Protein 3CVP (pdb70)

Sequence (285 aa):
TDYPFEANNPYMYHENPMEEGLSMLKLANLAEAALAFEAVCQAAPEREEAWRSLGLTQAENEKDGLAIIALNHARMLDPKDIAVHAALAVSHTNEHNANAALASLRAWLLSQPQYEQFFFAAPNEYRECRTLLHAALEMNPNDAQLHASLGVLYNLSNNYDSAAANLRRAVELRPDDDAQLWNKLGATLANGNRPQEALDAYNRALDINPGYVRVMYNMAVSYSNMSQYDLAAKQLVRAIYMQVTRSMWDFFRMLLNVMNRPDLVELTYAQNVEPFAKEFNRASKL

Solvent-accessible surface area: 13124 Å² total; per-residue (Å²): 132,93,2,82,44,105,80,148,7,68,27,68,193,79,164,81,22,10,49,61,0,93,67,11,54,94,148,12,35,5,23,80,0,5,42,0,0,4,4,8,2,88,92,38,60,134,113,28,37,0,4,69,8,0,0,52,1,3,12,25,0,28,67,7,41,44,0,22,46,0,0,52,53,0,118,157,75,54,90,61,19,63,44,0,9,32,15,2,0,12,0,17,9,13,79,149,59,12,87,35,0,3,59,10,4,101,32,8,4,45,32,20,108,93,10,114,135,151,24,96,65,2,69,115,82,12,35,68,2,100,90,46,3,82,52,3,31,83,122,48,80,85,24,2,58,0,9,6,9,1,0,7,0,26,9,18,22,101,67,51,112,46,0,10,63,23,0,89,96,0,7,120,73,104,61,112,42,13,59,4,32,0,22,4,0,0,0,15,8,43,31,133,33,28,132,79,0,13,93,2,0,67,106,0,34,115,66,25,92,3,4,0,4,0,9,38,0,4,0,0,0,30,22,47,53,69,74,57,92,74,0,0,44,40,0,11,37,0,4,144,66,10,130,64,193,82,12,13,70,39,0,62,87,3,0,95,78,50,120,78,93,82,10,24,68,76,4,148,65,74,88,20,137,49,0,58,88,80,81,136,42,61,6,43,7

Foldseek 3Di:
DPADQDPPLVLLPDDDLQVVLVVCVVVLLLLNSLSSLSSCCVVPVLDLVSLQSNLVSCVLLVHLVNNLVSLVSNCVNPVLPLSSLLSQLQSCLVVLVLVSNLVSLVSSQLSDPLLVVLLPVDVVSLVVSVVSLVVSCVVPVQDLVSLQSVLSSCSSNLVLVSSLVSLVSSCVVVVLDLVSLQSNLVSCQSVVNLVVSLVSLVSSCVNRVLRLSSLQSNLVSCVVVVVLVRSLQSLLVSPVSSNHVVSLVVNLVSCVVVPNPVVSVVSVVVDSVVSNVVD/DDDDDD

Secondary structure (DSSP, 8-state):
--S-PPSS-GGGG-S-HHHHHHHHHHTT-HHHHHHH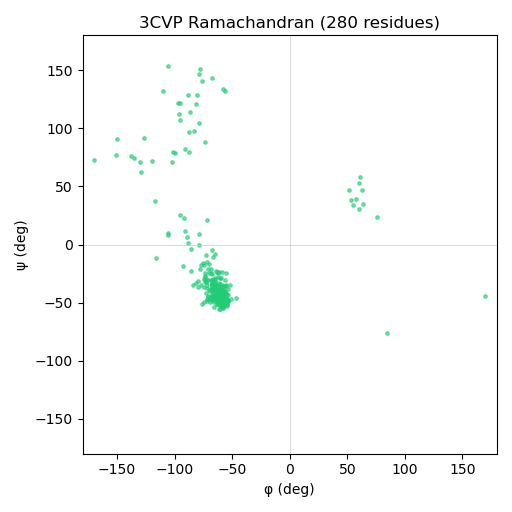HHHHHHH-TT-HHHHHHHHHHHHHTT-HHHHHHHHHHHHHH-TT-HHHHHHHHHHHHHTT-HHHHHHHHHHHHHTSTTT----TTSHHHHHHHHHHHHHHHHHSTT-HHHHHHHHHHHHHTT-HHHHHHHHHHHHHH-TT-HHHHHHHHHHHHHTT-HHHHHHHHHHHHHH-TT-HHHHHHHHHHHHHTT-HHHHHHHHHHHHHHH--HHHHHHHHHHHHHTT-HHHHHHGGGT-SHHHHHH-/------

InterPro domains:
  IPR011990 Tetratricopeptide-like helical domain superfamily [G3DSA:1.25.40.10] (330-655)
  IPR011990 Tetratricopeptide-like helical domain superfamily [SSF48452] (332-650)
  IPR019734 Tetratricopeptide repeat [PS50005] (500-533)
  IPR019734 Tetratricopeptide repeat [PS50005] (534-567)
  IPR019734 Tetratricopeptide repeat [SM00028] (383-416)
  IPR019734 Tetratricopeptide repeat [SM00028] (500-533)
  IPR019734 Tetratricopeptide repeat [SM00028] (534-567)
  IPR019734 Tetratricopeptide repeat [SM00028] (568-601)
  IPR024111 PEX5/PEX5L [PTHR10130] (10-648)

Nearest PDB structures (foldseek):
  3cvp-assembly1_A  TM=1.004E+00  e=1.564E-36  unclassified
  3cv0-assembly1_A  TM=1.002E+00  e=3.279E-33  unclassified
  3cvl-assembly1_A  TM=9.970E-01  e=6.402E-32  Trypanosoma brucei
  8os1-assembly2_A  TM=9.586E-01  e=5.930E-28  Trypanosoma cruzi
  2j9q-assembly1_A  TM=9.006E-01  e=2.026E-17  Homo sapiens

Organism: Trypanosoma brucei brucei (strain 927/4 GUTat10.1) (NCBI:txid185431)

CATH classification: 1.25.40.10

GO terms:
  GO:0005737 cytoplasm (C, HTP)
  GO:0005737 cytoplasm (C, IDA)
  GO:0005515 protein binding (F, IPI)
  GO:0005052 peroxisome matrix targeting signal-1 binding (F, IDA)
  GO:0034468 glycosome lumen (C, IDA)
  GO:0005829 cytosol (C, IDA)
  GO:0016558 protein import into peroxisome matrix (P, IMP)
  GO:0006625 protein targeting to peroxisome (P, IMP)

B-factor: mean 34.03, std 6.07, range [20.04, 55.53]

Radius of gyration: 19.17 Å; Cα contacts (8 Å, |Δi|>4): 446; chains: 2; bounding box: 49×51×42 Å

Structure (mmCIF, N/CA/C/O backbone):
data_3CVP
#
_entry.id   3CVP
#
_cell.length_a   45.100
_cell.length_b   66.277
_cell.length_c   51.621
_cell.angle_alpha   90.00
_cell.angle_beta   104.70
_cell.angle_gamma   90.00
#
_symmetry.space_group_name_H-M   'P 1 21 1'
#
loop_
_entity.id
_entity.type
_entity.pdbx_description
1 polymer 'Peroxisome targeting signal 1 receptor PEX5'
2 polymer '10-SKL PTS1 peptide Ac-GTLSNRASKL'
3 water water
#
loop_
_atom_site.group_PDB
_atom_site.id
_atom_site.type_symbol
_atom_site.label_atom_id
_atom_site.label_alt_id
_atom_site.label_comp_id
_atom_site.label_asym_id
_atom_site.label_entity_id
_atom_site.label_seq_id
_atom_site.pdbx_PDB_ins_code
_atom_site.Cartn_x
_atom_site.Cartn_y
_atom_site.Cartn_z
_atom_site.occupancy
_atom_site.B_iso_or_equiv
_atom_site.auth_seq_id
_atom_site.auth_comp_id
_atom_site.auth_asym_id
_atom_site.auth_atom_id
_atom_site.pdbx_PDB_model_num
ATOM 1 N N . THR A 1 8 ? 0.909 6.868 -9.145 1.00 44.74 336 THR A N 1
ATOM 2 C CA . THR A 1 8 ? 0.873 6.526 -7.690 1.00 44.57 336 THR A CA 1
ATOM 3 C C . THR A 1 8 ? 1.339 5.088 -7.417 1.00 43.76 336 THR A C 1
ATOM 4 O O . THR A 1 8 ? 0.998 4.144 -8.153 1.00 43.93 336 THR A O 1
ATOM 8 N N . ASP A 1 9 ? 2.120 4.933 -6.354 1.00 42.43 337 ASP A N 1
ATOM 9 C CA . ASP A 1 9 ? 2.502 3.621 -5.838 1.00 40.86 337 ASP A CA 1
ATOM 10 C C . ASP A 1 9 ? 1.363 2.928 -5.088 1.00 40.08 337 ASP A C 1
ATOM 11 O O . ASP A 1 9 ? 1.418 1.724 -4.833 1.00 40.05 337 ASP A O 1
ATOM 16 N N . TYR A 1 10 ? 0.340 3.693 -4.726 1.00 38.70 338 TYR A N 1
ATOM 17 C CA . TYR A 1 10 ? -0.773 3.154 -3.961 1.00 37.75 338 TYR A CA 1
ATOM 18 C C . TYR A 1 10 ? -1.839 2.595 -4.896 1.00 37.54 338 TYR A C 1
ATOM 19 O O . TYR A 1 10 ? -2.269 3.297 -5.801 1.00 37.25 338 TYR A O 1
ATOM 28 N N . PRO A 1 11 ? -2.281 1.341 -4.666 1.00 37.38 339 PRO A N 1
ATOM 29 C CA . PRO A 1 11 ? -3.278 0.729 -5.536 1.00 37.40 339 PRO A CA 1
ATOM 30 C C . PRO A 1 11 ? -4.706 1.061 -5.080 1.00 37.51 339 PRO A C 1
ATOM 31 O O . PRO A 1 11 ? -5.380 0.243 -4.442 1.00 36.72 339 PRO A O 1
ATOM 35 N N . PHE A 1 12 ? -5.150 2.266 -5.422 1.00 38.23 340 PHE A N 1
ATOM 36 C CA . PHE A 1 12 ? -6.473 2.737 -5.046 1.00 38.89 340 PHE A CA 1
ATOM 37 C C . PHE A 1 12 ? -7.556 1.803 -5.587 1.00 39.72 340 PHE A C 1
ATOM 38 O O . PHE A 1 12 ? -7.498 1.375 -6.748 1.00 39.33 340 PHE A O 1
ATOM 46 N N . GLU A 1 13 ? -8.513 1.463 -4.725 1.00 40.24 341 GLU A N 1
ATOM 47 C CA . GLU A 1 13 ? -9.680 0.697 -5.136 1.00 41.53 341 GLU A CA 1
ATOM 48 C C . GLU A 1 13 ? -10.393 1.413 -6.280 1.00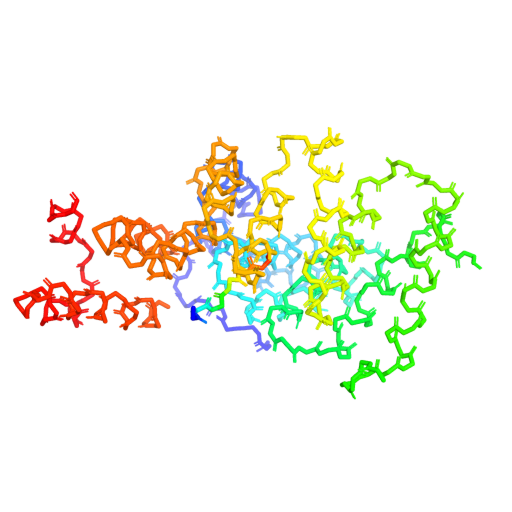 42.09 341 GLU A C 1
ATOM 49 O O . GLU A 1 13 ? -10.612 2.628 -6.236 1.00 41.73 341 GLU A O 1
ATOM 55 N N . ALA A 1 14 ? -10.721 0.659 -7.324 1.00 43.15 342 ALA A N 1
ATOM 56 C CA . ALA A 1 14 ? -11.523 1.197 -8.409 1.00 44.06 342 ALA A CA 1
ATOM 57 C C . ALA A 1 14 ? -12.975 1.231 -7.936 1.00 44.67 342 ALA A C 1
ATOM 58 O O . ALA A 1 14 ? -13.382 0.419 -7.099 1.00 44.99 342 ALA A O 1
ATOM 60 N N . ASN A 1 15 ? -13.752 2.170 -8.461 1.00 45.27 343 ASN A N 1
ATOM 61 C CA . ASN A 1 15 ? -15.168 2.286 -8.111 1.00 46.02 343 ASN A CA 1
ATOM 62 C C . ASN A 1 15 ? -15.333 2.564 -6.617 1.00 45.92 343 ASN A C 1
ATOM 63 O O . ASN A 1 15 ? -15.960 1.790 -5.880 1.00 46.19 343 ASN A O 1
ATOM 68 N N . ASN A 1 16 ? -14.733 3.664 -6.172 1.00 45.56 344 ASN A N 1
ATOM 69 C CA . ASN A 1 16 ? -14.838 4.085 -4.782 1.00 44.72 344 ASN A CA 1
ATOM 70 C C . ASN A 1 16 ? -15.968 5.117 -4.672 1.00 44.72 344 ASN A C 1
ATOM 71 O O . ASN A 1 16 ? -15.850 6.222 -5.201 1.00 45.07 344 ASN A O 1
ATOM 76 N N . PRO A 1 17 ? -17.072 4.757 -3.988 1.00 44.66 345 PRO A N 1
ATOM 77 C CA . PRO A 1 17 ? -18.229 5.642 -3.982 1.00 44.76 345 PRO A CA 1
ATOM 78 C C . PRO A 1 17 ? -17.941 6.997 -3.329 1.00 44.62 345 PRO A C 1
ATOM 79 O O . PRO A 1 17 ? -18.621 7.971 -3.642 1.00 44.24 345 PRO A O 1
ATOM 83 N N . TYR A 1 18 ? -16.929 7.058 -2.457 1.00 44.22 346 TYR A N 1
ATOM 84 C CA . TYR A 1 18 ? -16.563 8.308 -1.780 1.00 44.14 346 TYR A CA 1
ATOM 85 C C . TYR A 1 18 ? -15.892 9.307 -2.714 1.00 44.13 346 TYR A C 1
ATOM 86 O O . TYR A 1 18 ? -15.772 10.482 -2.386 1.00 43.90 346 TYR A O 1
ATOM 95 N N . MET A 1 19 ? -15.460 8.834 -3.876 1.00 45.01 347 MET A N 1
ATOM 96 C CA . MET A 1 19 ? -14.910 9.706 -4.920 1.00 46.14 347 MET A CA 1
ATOM 97 C C . MET A 1 19 ? -15.926 10.768 -5.349 1.00 46.96 347 MET A C 1
ATOM 98 O O . MET A 1 19 ? -15.554 11.823 -5.863 1.00 47.50 347 MET A O 1
ATOM 100 N N . TYR A 1 20 ? -17.205 10.475 -5.126 1.00 47.39 348 TYR A N 1
ATOM 101 C CA . TYR A 1 20 ? -18.299 11.351 -5.541 1.00 48.10 348 TYR A CA 1
ATOM 102 C C . TYR A 1 20 ? -18.700 12.322 -4.428 1.00 47.81 348 TYR A C 1
ATOM 103 O O . TYR A 1 20 ? -19.331 13.340 -4.684 1.00 48.41 348 TYR A O 1
ATOM 112 N N . HIS A 1 21 ? -18.310 12.009 -3.199 1.00 47.45 349 HIS A N 1
ATOM 113 C CA . HIS A 1 21 ? -18.862 12.671 -2.024 1.00 47.02 349 HIS A CA 1
ATOM 114 C C . HIS A 1 21 ? -18.295 14.034 -1.733 1.00 47.34 349 HIS A C 1
ATOM 115 O O . HIS A 1 21 ? -17.117 14.311 -1.997 1.00 47.93 349 HIS A O 1
ATOM 122 N N . GLU A 1 22 ? -19.150 14.895 -1.195 1.00 47.14 350 GLU A N 1
ATOM 123 C CA . GLU A 1 22 ? -18.677 16.120 -0.609 1.00 46.90 350 GLU A CA 1
ATOM 124 C C . GLU A 1 22 ? -18.182 15.719 0.769 1.00 46.03 350 GLU A C 1
ATOM 125 O O . GLU A 1 22 ? -18.881 15.030 1.542 1.00 46.85 350 GLU A O 1
ATOM 131 N N . ASN A 1 23 ? -16.957 16.135 1.040 1.00 44.44 351 ASN A N 1
ATOM 132 C CA . ASN A 1 23 ? -16.272 15.915 2.316 1.00 42.74 351 ASN A CA 1
ATOM 133 C C . ASN A 1 23 ? -16.020 14.489 2.819 1.00 40.89 351 ASN A C 1
ATOM 134 O O . ASN A 1 23 ? -16.340 14.168 3.976 1.00 40.98 351 ASN A O 1
ATOM 139 N N . PRO A 1 24 ? -15.396 13.645 1.972 1.00 38.92 352 PRO A N 1
ATOM 140 C CA . PRO A 1 24 ? -15.029 12.281 2.387 1.00 37.71 352 PRO A CA 1
ATOM 141 C C . PRO A 1 24 ? -14.030 12.228 3.562 1.00 36.80 352 PRO A C 1
ATOM 142 O O . PRO A 1 24 ? -13.995 11.232 4.274 1.00 36.22 352 PRO A O 1
ATOM 146 N N . MET A 1 25 ? -13.244 13.286 3.781 1.00 35.94 353 MET A N 1
ATOM 147 C CA . MET A 1 25 ? -12.331 13.292 4.931 1.00 35.95 353 MET A CA 1
ATOM 148 C C . MET A 1 25 ? -13.116 13.264 6.245 1.00 36.06 353 MET A C 1
ATOM 149 O O . MET A 1 25 ? -12.827 12.454 7.131 1.00 35.80 353 MET A O 1
ATOM 154 N N . GLU A 1 26 ? -14.113 14.147 6.347 1.00 36.16 354 GLU A N 1
ATOM 155 C CA . GLU A 1 26 ? -15.031 14.185 7.487 1.00 35.64 354 GLU A CA 1
ATOM 156 C C . GLU A 1 26 ? -15.732 12.857 7.681 1.00 35.26 354 GLU A C 1
ATOM 157 O O . GLU A 1 26 ? -15.785 12.341 8.794 1.00 34.64 354 GLU A O 1
ATOM 159 N N . GLU A 1 27 ? -16.263 12.318 6.587 1.00 35.38 355 GLU A N 1
ATOM 160 C CA . GLU A 1 27 ? -16.901 11.005 6.573 1.00 35.84 355 GLU A CA 1
ATOM 161 C C . GLU A 1 27 ? -15.994 9.845 6.977 1.00 35.30 355 GLU A C 1
ATOM 162 O O . GLU A 1 27 ? -16.440 8.930 7.666 1.00 35.18 355 GLU A O 1
ATOM 168 N N . GLY A 1 28 ? -14.740 9.872 6.524 1.00 35.00 356 GLY A N 1
ATOM 169 C CA . GLY A 1 28 ? -13.732 8.903 6.969 1.00 34.52 356 GLY A CA 1
ATOM 170 C C . GLY A 1 28 ? -13.458 8.985 8.464 1.00 34.79 356 GLY A C 1
ATOM 171 O O . GLY A 1 28 ? -13.359 7.958 9.137 1.00 33.50 356 GLY A O 1
ATOM 172 N N . LEU A 1 29 ? -13.325 10.206 8.987 1.00 35.26 357 LEU A N 1
ATOM 173 C CA . LEU A 1 29 ? -13.114 10.387 10.421 1.00 36.32 357 LEU A CA 1
ATOM 174 C C . LEU A 1 29 ? -14.312 9.866 11.217 1.00 36.88 357 LEU A C 1
ATOM 175 O O . LEU A 1 29 ? -14.142 9.219 12.249 1.00 36.80 357 LEU A O 1
ATOM 180 N N . SER A 1 30 ? -15.522 10.129 10.727 1.00 37.23 358 SER A N 1
ATOM 181 C CA . SER A 1 30 ? -16.715 9.661 11.420 1.00 38.33 358 SER A CA 1
ATOM 182 C C . SER A 1 30 ? -16.799 8.131 11.366 1.00 38.42 358 SER A C 1
ATOM 183 O O . SER A 1 30 ? -17.138 7.491 12.364 1.00 38.42 358 SER A O 1
ATOM 186 N N . MET A 1 31 ? -16.431 7.546 10.223 1.00 38.64 359 MET A N 1
ATOM 187 C CA . MET A 1 31 ? -16.338 6.094 10.087 1.00 39.05 359 MET A CA 1
ATOM 188 C C . MET A 1 31 ? -15.329 5.473 11.064 1.00 39.61 359 MET A C 1
ATOM 189 O O . MET A 1 31 ? -15.568 4.384 11.603 1.00 39.83 359 MET A O 1
ATOM 191 N N . LEU A 1 32 ? -14.222 6.177 11.302 1.00 40.13 360 LEU A N 1
ATOM 192 C CA . LEU A 1 32 ? -13.222 5.771 12.306 1.00 40.92 360 LEU A CA 1
ATOM 193 C C . LEU A 1 32 ? -13.759 5.801 13.730 1.00 41.49 360 LEU A C 1
ATOM 194 O O . LEU A 1 32 ? -13.506 4.878 14.522 1.00 41.47 360 LEU A O 1
ATOM 199 N N . LYS A 1 33 ? -14.485 6.870 14.058 1.00 41.66 361 LYS A N 1
ATOM 200 C CA . LYS A 1 33 ? -15.114 7.003 15.373 1.00 41.72 361 LYS A CA 1
ATOM 201 C C . LYS A 1 33 ? -16.103 5.856 15.593 1.00 41.63 361 LYS A C 1
ATOM 202 O O . LYS A 1 33 ? -16.179 5.283 16.679 1.00 41.29 361 LYS A O 1
ATOM 204 N N . LEU A 1 34 ? -16.843 5.521 14.538 1.00 41.42 362 LEU A N 1
ATOM 205 C CA . LEU A 1 34 ? -17.713 4.344 14.527 1.00 41.19 362 LEU A CA 1
ATOM 206 C C . LEU A 1 34 ? -16.970 3.007 14.506 1.00 40.63 362 LEU A C 1
ATOM 207 O O . LEU A 1 34 ? -17.574 1.976 14.783 1.00 41.05 362 LEU A O 1
ATOM 212 N N . ALA A 1 35 ? -15.683 3.031 14.152 1.00 39.80 363 ALA A N 1
ATOM 213 C CA . ALA A 1 35 ? -14.832 1.833 14.067 1.00 38.49 363 ALA A CA 1
ATOM 214 C C . ALA A 1 35 ? -15.077 0.968 12.825 1.00 37.61 363 ALA A C 1
ATOM 215 O O . ALA A 1 35 ? -14.756 -0.217 12.837 1.00 37.37 363 ALA A O 1
ATOM 217 N N . ASN A 1 36 ? -15.623 1.565 11.761 1.00 35.88 364 ASN A N 1
ATOM 218 C CA . ASN A 1 36 ? -15.816 0.871 10.469 1.00 34.70 364 ASN A CA 1
ATOM 219 C C . ASN A 1 36 ? -14.598 1.074 9.563 1.00 33.69 364 ASN A C 1
ATOM 220 O O . ASN A 1 36 ? -14.599 1.932 8.688 1.00 32.84 364 ASN A O 1
ATOM 222 N N . LEU A 1 37 ? -13.569 0.266 9.793 1.00 32.57 365 LEU A N 1
ATOM 223 C CA . LEU A 1 37 ? -12.244 0.498 9.227 1.00 31.87 365 LEU A CA 1
ATOM 224 C C . LEU A 1 37 ? -12.202 0.461 7.709 1.00 31.43 365 LEU A C 1
ATOM 225 O O . LEU A 1 37 ? -11.674 1.384 7.081 1.00 30.71 365 LEU A O 1
ATOM 230 N N . ALA A 1 38 ? -12.774 -0.591 7.124 1.00 31.12 366 ALA A N 1
ATOM 231 C CA . ALA A 1 38 ? -12.833 -0.716 5.664 1.00 31.27 366 ALA A CA 1
ATOM 232 C C . ALA A 1 38 ? -13.449 0.527 5.000 1.00 31.59 366 ALA A C 1
ATOM 233 O O . ALA A 1 38 ? -12.903 1.060 4.022 1.00 31.36 366 ALA A O 1
ATOM 235 N N . GLU A 1 39 ? -14.581 0.981 5.534 1.00 31.62 367 GLU A N 1
ATOM 236 C CA . GLU A 1 39 ? -15.289 2.151 4.993 1.00 32.40 367 GLU A CA 1
ATOM 237 C C . GLU A 1 39 ? -14.480 3.442 5.154 1.00 31.57 367 GLU A C 1
ATOM 238 O O . GLU A 1 39 ? -14.430 4.269 4.235 1.00 32.35 367 GLU A O 1
ATOM 244 N N . ALA A 1 40 ? -13.885 3.629 6.331 1.00 31.03 368 ALA A N 1
ATOM 245 C CA . ALA A 1 40 ? -12.994 4.758 6.592 1.00 30.67 368 ALA A CA 1
ATOM 246 C C . ALA A 1 40 ? -11.801 4.794 5.612 1.00 30.62 368 ALA A C 1
ATOM 247 O O . ALA A 1 40 ? -11.438 5.864 5.105 1.00 30.50 368 ALA A O 1
ATOM 249 N N . ALA A 1 41 ? -11.217 3.624 5.332 1.00 30.17 369 ALA A N 1
ATOM 250 C CA . ALA A 1 41 ? -10.075 3.536 4.413 1.00 30.21 369 ALA A CA 1
ATOM 251 C C . ALA A 1 41 ? -10.464 4.006 3.023 1.00 30.15 369 ALA A C 1
ATOM 252 O O . ALA A 1 41 ? -9.734 4.764 2.404 1.00 30.30 369 ALA A O 1
ATOM 254 N N . LEU A 1 42 ? -11.625 3.562 2.545 1.00 30.79 370 LEU A N 1
ATOM 255 C CA . LEU A 1 42 ? -12.151 3.984 1.241 1.00 31.59 370 LEU A CA 1
ATOM 256 C C . LEU A 1 42 ? -12.390 5.496 1.158 1.00 31.75 370 LEU A C 1
ATOM 257 O O . LEU A 1 42 ? -12.040 6.134 0.156 1.00 32.85 370 LEU A O 1
ATOM 262 N N . ALA A 1 43 ? -12.982 6.056 2.210 1.00 31.44 371 ALA A N 1
ATOM 263 C CA . ALA A 1 43 ? -13.179 7.498 2.339 1.00 31.47 371 ALA A CA 1
ATOM 264 C C . ALA A 1 43 ? -11.839 8.247 2.315 1.00 31.31 371 ALA A C 1
ATOM 265 O O . ALA A 1 43 ? -11.691 9.243 1.594 1.00 31.25 371 ALA A O 1
ATOM 267 N N . PHE A 1 44 ? -10.865 7.766 3.086 1.00 30.67 372 PHE A N 1
ATOM 268 C CA . PHE A 1 44 ? -9.534 8.393 3.086 1.00 29.75 372 PHE A CA 1
ATOM 269 C C . PHE A 1 44 ? -8.822 8.239 1.738 1.00 29.45 372 PHE A C 1
ATOM 270 O O . PHE A 1 44 ? -8.149 9.156 1.292 1.00 28.35 372 PHE A O 1
ATOM 278 N N . GLU A 1 45 ? -8.996 7.084 1.101 1.00 29.60 373 GLU A N 1
ATOM 279 C CA . GLU A 1 45 ? -8.487 6.843 -0.246 1.00 30.40 373 GLU A CA 1
ATOM 280 C C . GLU A 1 45 ? -8.972 7.910 -1.232 1.00 31.28 373 GLU A C 1
ATOM 281 O O . GLU A 1 45 ? -8.172 8.446 -2.001 1.00 31.20 373 GLU A O 1
ATOM 287 N N . ALA A 1 46 ? -10.276 8.207 -1.191 1.00 32.21 374 ALA A N 1
ATOM 288 C CA . ALA A 1 46 ? -10.895 9.238 -2.045 1.00 32.83 374 ALA A CA 1
ATOM 289 C C . ALA A 1 46 ? -10.222 10.601 -1.873 1.00 33.43 374 ALA A C 1
ATOM 290 O O . ALA A 1 46 ? -9.919 11.275 -2.853 1.00 33.89 374 ALA A O 1
ATOM 292 N N . VAL A 1 47 ? -9.973 10.991 -0.624 1.00 33.91 375 VAL A N 1
ATOM 293 C CA . VAL A 1 47 ? -9.240 12.215 -0.331 1.00 34.60 375 VAL A CA 1
ATOM 294 C C . VAL A 1 47 ? -7.802 12.209 -0.889 1.00 35.11 375 VAL A C 1
ATOM 295 O O . VAL A 1 47 ? -7.348 13.210 -1.431 1.00 34.94 375 VAL A O 1
ATOM 299 N N . CYS A 1 48 ? -7.092 11.088 -0.755 1.00 35.16 376 CYS A N 1
ATOM 300 C CA . CYS A 1 48 ? -5.706 11.002 -1.254 1.00 35.35 376 CYS A CA 1
ATOM 301 C C . CYS A 1 48 ? -5.643 11.094 -2.783 1.00 36.17 376 CYS A C 1
ATOM 302 O O . CYS A 1 48 ? -4.670 11.615 -3.352 1.00 36.05 376 CYS A O 1
ATOM 305 N N . GLN A 1 49 ? -6.682 10.591 -3.445 1.00 37.28 377 GLN A N 1
ATOM 306 C CA . GLN A 1 49 ? -6.766 10.657 -4.904 1.00 38.53 377 GLN A CA 1
ATOM 307 C C . GLN A 1 49 ? -6.998 12.076 -5.387 1.00 38.59 377 GLN A C 1
ATOM 308 O O . GLN A 1 49 ? -6.317 12.537 -6.297 1.00 39.11 377 GLN A O 1
ATOM 314 N N . ALA A 1 50 ? -7.956 12.755 -4.758 1.00 38.94 378 ALA A N 1
ATOM 315 C CA . ALA A 1 50 ? -8.374 14.100 -5.140 1.00 39.17 378 ALA A CA 1
ATOM 316 C C . ALA A 1 50 ? -7.404 15.182 -4.690 1.00 39.08 378 ALA A C 1
ATOM 317 O O . ALA A 1 50 ? -7.232 16.181 -5.389 1.00 39.55 378 ALA A O 1
ATOM 319 N N . ALA A 1 51 ? -6.795 14.986 -3.519 1.00 38.73 379 ALA A N 1
ATOM 320 C CA . ALA A 1 51 ? -5.819 15.926 -2.967 1.00 38.07 379 ALA A CA 1
ATOM 321 C C . ALA A 1 51 ? -4.588 15.225 -2.342 1.00 37.66 379 ALA A C 1
ATOM 322 O O . ALA A 1 51 ? -4.467 15.174 -1.110 1.00 37.14 379 ALA A O 1
ATOM 324 N N . PRO A 1 52 ? -3.661 14.722 -3.192 1.00 37.08 380 PRO A N 1
ATOM 325 C CA . PRO A 1 52 ? -2.514 13.916 -2.759 1.00 36.62 380 PRO A CA 1
ATOM 326 C C . PRO A 1 52 ? -1.501 14.682 -1.916 1.00 35.83 380 PRO A C 1
ATOM 327 O O . PRO A 1 52 ? -0.609 14.082 -1.339 1.00 35.27 380 PRO A O 1
ATOM 331 N N . GLU A 1 53 ? -1.646 15.997 -1.849 1.00 35.30 381 GLU A N 1
ATOM 332 C CA . GLU A 1 53 ? -0.785 16.805 -1.003 1.00 35.69 381 GLU A CA 1
ATOM 333 C C . GLU A 1 53 ? -1.302 16.887 0.435 1.00 34.81 381 GLU A C 1
ATOM 334 O O . GLU A 1 53 ? -0.636 17.458 1.301 1.00 34.24 381 GLU A O 1
ATOM 340 N N . ARG A 1 54 ? -2.477 16.301 0.693 1.00 34.07 382 ARG A N 1
ATOM 341 C CA . ARG A 1 54 ? -3.098 16.389 2.020 1.00 33.78 382 ARG A CA 1
ATOM 342 C C . ARG A 1 54 ? -2.552 15.337 3.010 1.00 32.81 382 ARG A C 1
ATOM 343 O O . ARG A 1 54 ? -2.972 14.172 3.018 1.00 32.01 382 ARG A O 1
ATOM 351 N N . GLU A 1 55 ? -1.600 15.765 3.832 1.00 31.71 383 GLU A N 1
ATOM 352 C CA . GLU A 1 55 ? -0.862 14.853 4.701 1.00 30.87 383 GLU A CA 1
ATOM 353 C C . GLU A 1 55 ? -1.743 14.096 5.714 1.00 30.54 383 GLU A C 1
ATOM 354 O O . GLU A 1 55 ? -1.547 12.883 5.926 1.00 30.35 383 GLU A O 1
ATOM 360 N N . GLU A 1 56 ? -2.698 14.797 6.328 1.00 29.43 384 GLU A N 1
ATOM 361 C CA . GLU A 1 56 ? -3.664 14.185 7.260 1.00 29.24 384 GLU A CA 1
ATOM 362 C C . GLU A 1 56 ? -4.447 13.039 6.633 1.00 28.63 384 GLU A C 1
ATOM 363 O O . GLU A 1 56 ? -4.857 12.114 7.329 1.00 27.67 384 GLU A O 1
ATOM 365 N N . ALA A 1 57 ? -4.659 13.123 5.320 1.00 28.46 385 ALA A N 1
ATOM 366 C CA . ALA A 1 57 ? -5.397 12.100 4.573 1.00 28.37 385 ALA A CA 1
ATOM 367 C C . ALA A 1 57 ? -4.605 10.801 4.432 1.00 28.12 385 ALA A C 1
ATOM 368 O O . ALA A 1 57 ? -5.153 9.698 4.605 1.00 28.04 385 ALA A O 1
ATOM 370 N 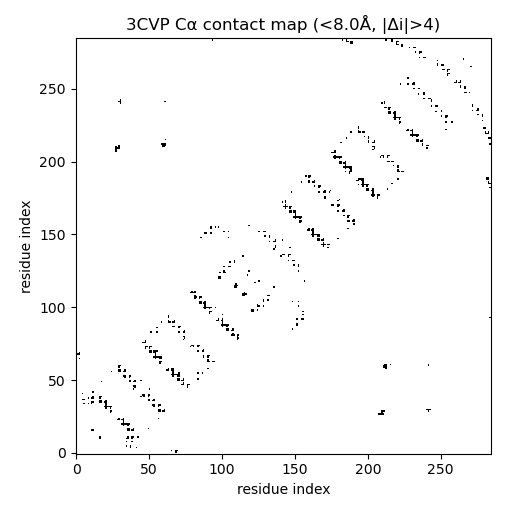N . TRP A 1 58 ? -3.316 10.938 4.109 1.00 27.38 386 TRP A N 1
ATOM 371 C CA . TRP A 1 58 ? -2.432 9.789 3.935 1.00 26.61 386 TRP A CA 1
ATOM 372 C C . TRP A 1 58 ? -2.165 9.131 5.283 1.00 26.08 386 TRP A C 1
ATOM 373 O O . TRP A 1 58 ? -2.088 7.915 5.388 1.00 23.63 386 TRP A O 1
ATOM 384 N N . ARG A 1 59 ? -2.011 9.966 6.306 1.00 26.55 387 ARG A N 1
ATOM 385 C CA . ARG A 1 59 ? -1.766 9.478 7.649 1.00 27.22 387 ARG A CA 1
ATOM 386 C C . ARG A 1 59 ? -2.966 8.658 8.125 1.00 27.08 387 ARG A C 1
ATOM 387 O O . ARG A 1 59 ? -2.804 7.526 8.563 1.00 26.82 387 ARG A O 1
ATOM 395 N N . SER A 1 60 ? -4.163 9.229 8.015 1.00 27.13 388 SER A N 1
ATOM 396 C CA . SER A 1 60 ? -5.392 8.540 8.414 1.00 27.00 388 SER A CA 1
ATOM 397 C C . SER A 1 60 ? -5.595 7.242 7.617 1.00 27.04 388 SER A C 1
ATOM 398 O O . SER A 1 60 ? -5.984 6.222 8.175 1.00 26.65 388 SER A O 1
ATOM 401 N N . LEU A 1 61 ? -5.284 7.282 6.322 1.00 26.84 389 LEU A N 1
ATOM 402 C CA . LEU A 1 61 ? -5.325 6.083 5.488 1.00 26.98 389 LEU A CA 1
ATOM 403 C C . LEU A 1 61 ? -4.370 5.003 6.018 1.00 27.25 389 LEU A C 1
ATOM 404 O O . LEU A 1 61 ? -4.780 3.853 6.273 1.00 26.93 389 LEU A O 1
ATOM 409 N N . GLY A 1 62 ? -3.108 5.398 6.215 1.00 27.21 390 GLY A N 1
ATOM 410 C CA . GLY A 1 62 ? -2.080 4.499 6.663 1.00 26.79 390 GLY A CA 1
ATOM 411 C C . GLY A 1 62 ? -2.454 3.902 7.991 1.00 26.81 390 GLY A C 1
ATOM 412 O O . GLY A 1 62 ? -2.417 2.680 8.145 1.00 25.83 390 GLY A O 1
ATOM 413 N N . LEU A 1 63 ? -2.826 4.756 8.946 1.00 27.18 391 LEU A N 1
ATOM 414 C CA . LEU A 1 63 ? -3.262 4.281 10.278 1.00 28.51 391 LEU A CA 1
ATOM 415 C C . LEU A 1 63 ? -4.384 3.266 10.209 1.00 28.83 391 LEU A C 1
ATOM 416 O O . LEU A 1 63 ? -4.364 2.263 10.945 1.00 28.69 391 LEU A O 1
ATOM 421 N N . THR A 1 64 ? -5.364 3.524 9.341 1.00 28.65 392 THR A N 1
ATOM 422 C CA . THR A 1 64 ? -6.560 2.677 9.259 1.00 29.13 392 THR A CA 1
ATOM 423 C C . THR A 1 64 ? -6.219 1.328 8.652 1.00 29.61 392 THR A C 1
ATOM 424 O O . THR A 1 64 ? -6.675 0.295 9.145 1.00 29.75 392 THR A O 1
ATOM 428 N N . GLN A 1 65 ? -5.446 1.348 7.563 1.00 29.41 393 GLN A N 1
ATOM 429 C CA . GLN A 1 65 ? -5.067 0.131 6.838 1.00 29.25 393 GLN A CA 1
ATOM 430 C C . GLN A 1 65 ? -4.301 -0.858 7.716 1.00 29.50 393 GLN A C 1
ATOM 431 O O . GLN A 1 65 ? -4.517 -2.063 7.622 1.00 29.98 393 GLN A O 1
ATOM 437 N N . ALA A 1 66 ? -3.420 -0.351 8.575 1.00 29.08 394 ALA A N 1
ATOM 438 C CA . ALA A 1 66 ? -2.701 -1.218 9.509 1.00 29.79 394 ALA A CA 1
ATOM 439 C C . ALA A 1 66 ? -3.650 -1.887 10.523 1.00 29.96 394 ALA A C 1
ATOM 440 O O . ALA A 1 66 ? -3.536 -3.081 10.774 1.00 29.66 394 ALA A O 1
ATOM 442 N N . GLU A 1 67 ? -4.564 -1.120 11.119 1.00 30.60 395 GLU A N 1
ATOM 443 C CA . GLU A 1 67 ? -5.622 -1.708 11.970 1.00 31.66 395 GLU A CA 1
ATOM 444 C C . GLU A 1 67 ? -6.557 -2.661 11.203 1.00 31.78 395 GLU A C 1
ATOM 445 O O . GLU A 1 67 ? -7.176 -3.551 11.799 1.00 32.64 395 GLU A O 1
ATOM 451 N N . ASN A 1 68 ? -6.659 -2.463 9.889 1.00 30.96 396 ASN A N 1
ATOM 452 C CA . ASN A 1 68 ? -7.431 -3.342 9.019 1.00 30.91 396 ASN A CA 1
ATOM 453 C C . ASN A 1 68 ? -6.537 -4.455 8.460 1.00 30.66 396 ASN A C 1
ATOM 454 O O . ASN A 1 68 ? -6.825 -5.034 7.412 1.00 30.60 396 ASN A O 1
ATOM 459 N N . GLU A 1 69 ? -5.439 -4.740 9.166 1.00 30.35 397 GLU A N 1
ATOM 460 C CA . GLU A 1 69 ? -4.611 -5.914 8.846 1.00 30.04 397 GLU A CA 1
ATOM 461 C C . GLU A 1 69 ? -3.969 -5.816 7.449 1.00 29.20 397 GLU A C 1
ATOM 462 O O . GLU A 1 69 ? -3.794 -6.820 6.768 1.00 29.17 397 GLU A O 1
ATOM 468 N N . LYS A 1 70 ? -3.609 -4.604 7.033 1.00 28.65 398 LYS A N 1
ATOM 469 C CA . LYS A 1 70 ? -2.952 -4.399 5.737 1.00 28.57 398 LYS A CA 1
ATOM 470 C C . LYS A 1 70 ? -1.677 -3.536 5.869 1.00 28.14 398 LYS A C 1
ATOM 471 O O . LYS A 1 70 ? -1.651 -2.381 5.447 1.00 27.54 398 LYS A O 1
ATOM 477 N N . ASP A 1 71 ? -0.630 -4.100 6.459 1.00 27.80 399 ASP A N 1
ATOM 478 C CA . ASP A 1 71 ? 0.607 -3.362 6.677 1.00 28.07 399 ASP A CA 1
ATOM 479 C C . ASP A 1 71 ? 1.241 -2.867 5.380 1.00 27.83 399 ASP A C 1
ATOM 480 O O . ASP A 1 71 ? 1.854 -1.816 5.366 1.00 28.70 399 ASP A O 1
ATOM 485 N N . GLY A 1 72 ? 1.113 -3.630 4.300 1.00 28.46 400 GLY A N 1
ATOM 486 C CA . GLY A 1 72 ? 1.710 -3.229 3.023 1.00 28.62 400 GLY A CA 1
ATOM 487 C C . GLY A 1 72 ? 1.128 -1.908 2.563 1.00 28.63 400 GLY A C 1
ATOM 488 O O . GLY A 1 72 ? 1.867 -0.976 2.224 1.00 29.71 400 GLY A O 1
ATOM 489 N N . LEU A 1 73 ? -0.201 -1.825 2.570 1.00 28.66 401 LEU A N 1
ATOM 490 C CA . LEU A 1 73 ? -0.923 -0.621 2.163 1.00 28.30 401 LEU A CA 1
ATOM 491 C C . LEU A 1 73 ? -0.682 0.518 3.156 1.00 28.17 401 LEU A C 1
ATOM 492 O O . LEU A 1 73 ? -0.613 1.683 2.765 1.00 27.75 401 LEU A O 1
ATOM 497 N N . ALA A 1 74 ? -0.516 0.159 4.428 1.00 27.37 402 ALA A N 1
ATOM 498 C CA . ALA A 1 74 ? -0.215 1.120 5.487 1.00 27.33 402 ALA A CA 1
ATOM 499 C C . ALA A 1 74 ? 1.090 1.829 5.196 1.00 26.85 402 ALA A C 1
ATOM 500 O O . ALA A 1 74 ? 1.137 3.056 5.163 1.00 27.11 402 ALA A O 1
ATOM 502 N N . ILE A 1 75 ? 2.151 1.043 5.001 1.00 26.60 403 ILE A N 1
ATOM 503 C CA . ILE A 1 75 ? 3.474 1.583 4.678 1.00 25.63 403 ILE A CA 1
ATOM 504 C C . ILE A 1 75 ? 3.450 2.513 3.466 1.00 25.54 403 ILE A C 1
ATOM 505 O O . ILE A 1 75 ? 3.972 3.613 3.540 1.00 26.50 403 ILE A O 1
ATOM 510 N N . ILE A 1 76 ? 2.835 2.099 2.361 1.00 25.35 404 ILE A N 1
ATOM 511 C CA . ILE A 1 76 ? 2.811 2.960 1.180 1.00 25.18 404 ILE A CA 1
ATOM 512 C C . ILE A 1 76 ? 2.231 4.329 1.542 1.00 24.89 404 ILE A C 1
ATOM 513 O O . ILE A 1 76 ? 2.824 5.355 1.244 1.00 24.10 404 ILE A O 1
ATOM 518 N N . ALA A 1 77 ? 1.077 4.320 2.214 1.00 24.61 405 ALA A N 1
ATOM 519 C CA . ALA A 1 77 ? 0.396 5.542 2.576 1.00 25.12 405 ALA A CA 1
ATOM 520 C C . ALA A 1 77 ? 1.189 6.373 3.570 1.00 25.25 405 ALA A C 1
ATOM 521 O O . ALA A 1 77 ? 1.303 7.587 3.403 1.00 25.56 405 ALA A O 1
ATOM 523 N N . LEU A 1 78 ? 1.744 5.727 4.597 1.00 25.79 406 LEU A N 1
ATOM 524 C CA . LEU A 1 78 ? 2.495 6.468 5.609 1.00 25.74 406 LEU A CA 1
ATOM 525 C C . LEU A 1 78 ? 3.763 7.130 5.052 1.00 25.88 406 LEU A C 1
ATOM 526 O O . LEU A 1 78 ? 4.158 8.190 5.528 1.00 27.41 406 LEU A O 1
ATOM 531 N N . ASN A 1 79 ? 4.405 6.516 4.063 1.00 25.82 407 ASN A N 1
ATOM 532 C CA . ASN A 1 79 ? 5.576 7.138 3.435 1.00 26.16 407 ASN A CA 1
ATOM 533 C C . ASN A 1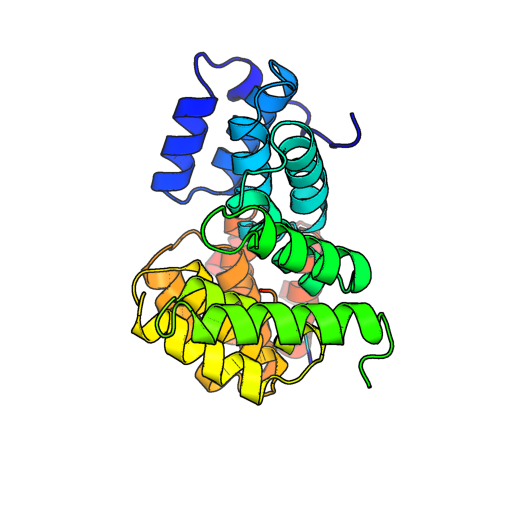 79 ? 5.226 8.436 2.694 1.00 26.92 407 ASN A C 1
ATOM 534 O O . ASN A 1 79 ? 6.029 9.382 2.668 1.00 27.69 407 ASN A O 1
ATOM 539 N N . HIS A 1 80 ? 4.022 8.500 2.118 1.00 26.65 408 HIS A N 1
ATOM 540 C CA . HIS A 1 80 ? 3.534 9.768 1.591 1.00 28.06 408 HIS A CA 1
ATOM 541 C C . HIS A 1 80 ? 3.415 10.805 2.705 1.00 28.24 408 HIS A C 1
ATOM 542 O O . HIS A 1 80 ? 3.868 11.945 2.549 1.00 27.95 408 HIS A O 1
ATOM 549 N N . ALA A 1 81 ? 2.808 10.393 3.818 1.00 28.69 409 ALA A N 1
ATOM 550 C CA . ALA A 1 81 ? 2.592 11.281 4.960 1.00 29.86 409 ALA A CA 1
ATOM 551 C C . ALA A 1 81 ? 3.918 11.772 5.512 1.00 30.34 409 ALA A C 1
ATOM 552 O O . ALA A 1 81 ? 4.053 12.944 5.868 1.00 31.08 409 ALA A O 1
ATOM 554 N N . ARG A 1 82 ? 4.890 10.872 5.579 1.00 30.66 410 ARG A N 1
ATOM 555 C CA . ARG A 1 82 ? 6.224 11.185 6.097 1.00 32.24 410 ARG A CA 1
ATOM 556 C C . ARG A 1 82 ? 6.973 12.188 5.190 1.00 32.40 410 ARG A C 1
ATOM 557 O O . ARG A 1 82 ? 7.689 13.072 5.682 1.00 33.24 410 ARG A O 1
ATOM 565 N N . MET A 1 83 ? 6.803 12.062 3.877 1.00 32.33 411 MET A N 1
ATOM 566 C CA . MET A 1 83 ? 7.384 13.037 2.951 1.00 32.66 411 MET A CA 1
ATOM 567 C C . MET A 1 83 ? 6.779 14.431 3.147 1.00 32.31 411 MET A C 1
ATOM 568 O O . MET A 1 83 ? 7.500 15.440 3.170 1.00 32.29 411 MET A O 1
ATOM 573 N N . LEU A 1 84 ? 5.457 14.464 3.303 1.00 32.06 412 LEU A N 1
ATOM 574 C CA . LEU A 1 84 ? 4.695 15.702 3.424 1.00 32.43 412 LEU A CA 1
ATOM 575 C C . LEU A 1 84 ? 4.844 16.407 4.778 1.00 32.55 412 LEU A C 1
ATOM 576 O O . LEU A 1 84 ? 4.755 17.631 4.852 1.00 32.32 412 LEU A O 1
ATOM 581 N N . ASP A 1 85 ? 5.084 15.641 5.838 1.00 32.35 413 ASP A N 1
ATOM 582 C CA . ASP A 1 85 ? 5.357 16.229 7.155 1.00 32.53 413 ASP A CA 1
ATOM 583 C C . ASP A 1 85 ? 6.264 15.303 7.926 1.00 32.17 413 ASP A C 1
ATOM 584 O O . ASP A 1 85 ? 5.774 14.427 8.631 1.00 31.73 413 ASP A O 1
ATOM 589 N N . PRO A 1 86 ? 7.586 15.502 7.800 1.00 32.23 414 PRO A N 1
ATOM 590 C CA . PRO A 1 86 ? 8.563 14.628 8.440 1.00 32.37 414 PRO A CA 1
ATOM 591 C C . PRO A 1 86 ? 8.584 14.698 9.967 1.00 32.76 414 PRO A C 1
ATOM 592 O O . PRO A 1 86 ? 9.302 13.939 10.595 1.00 33.46 414 PRO A O 1
ATOM 596 N N . LYS A 1 87 ? 7.801 15.603 10.541 1.00 33.27 415 LYS A N 1
ATOM 597 C CA . LYS A 1 87 ? 7.701 15.760 11.980 1.00 33.51 415 LYS A CA 1
ATOM 598 C C . LYS A 1 87 ? 6.382 15.217 12.550 1.00 33.61 415 LYS A C 1
ATOM 599 O O . LYS A 1 87 ? 6.101 15.426 13.724 1.00 34.38 415 LYS A O 1
ATOM 601 N N . ASP A 1 88 ? 5.579 14.527 11.732 1.00 32.57 416 ASP A N 1
ATOM 602 C CA . ASP A 1 88 ? 4.356 13.897 12.233 1.00 32.13 416 ASP A CA 1
ATOM 603 C C . ASP A 1 88 ? 4.788 12.608 12.922 1.00 31.80 416 ASP A C 1
ATOM 604 O O . ASP A 1 88 ? 5.155 11.642 12.265 1.00 30.94 416 ASP A O 1
ATOM 609 N N . ILE A 1 89 ? 4.781 12.619 14.251 1.00 31.15 417 ILE A N 1
ATOM 610 C CA . ILE A 1 89 ? 5.321 11.506 15.021 1.00 31.15 417 ILE A CA 1
ATOM 611 C C . ILE A 1 89 ? 4.426 10.276 15.001 1.00 30.08 417 ILE A C 1
ATOM 612 O O . ILE A 1 89 ? 4.925 9.171 15.170 1.00 30.19 417 ILE A O 1
ATOM 617 N N . ALA A 1 90 ? 3.122 10.465 14.773 1.00 28.87 418 ALA A N 1
ATOM 618 C CA . ALA A 1 90 ? 2.198 9.339 14.642 1.00 27.70 418 ALA A CA 1
ATOM 619 C C . ALA A 1 90 ? 2.511 8.530 13.392 1.00 27.08 418 ALA A C 1
ATOM 620 O O . ALA A 1 90 ? 2.270 7.324 13.345 1.00 26.66 418 ALA A O 1
ATOM 622 N N . VAL A 1 91 ? 3.043 9.202 12.380 1.00 25.95 419 VAL A N 1
ATOM 623 C CA . VAL A 1 91 ? 3.401 8.543 11.140 1.00 25.15 419 VAL A CA 1
ATOM 624 C C . VAL A 1 91 ? 4.638 7.685 11.369 1.00 25.49 419 VAL A C 1
ATOM 625 O O . VAL A 1 91 ? 4.662 6.522 10.958 1.00 24.55 419 VAL A O 1
ATOM 629 N N . HIS A 1 92 ? 5.660 8.249 12.035 1.00 24.98 420 HIS A N 1
ATOM 630 C CA . HIS A 1 92 ? 6.875 7.473 12.329 1.00 25.02 420 HIS A CA 1
ATOM 631 C C . HIS A 1 92 ? 6.572 6.281 13.220 1.00 24.64 420 HIS A C 1
ATOM 632 O O . HIS A 1 92 ? 7.069 5.190 12.976 1.00 24.24 420 HIS A O 1
ATOM 639 N N . ALA A 1 93 ? 5.730 6.490 14.228 1.00 24.97 421 ALA A N 1
ATOM 640 C CA . ALA A 1 93 ? 5.330 5.415 15.149 1.00 25.34 421 ALA A CA 1
ATOM 641 C C . ALA A 1 93 ? 4.709 4.232 14.420 1.00 25.24 421 ALA A C 1
ATOM 642 O O . ALA A 1 93 ? 5.117 3.087 14.633 1.00 25.52 421 ALA A O 1
ATOM 644 N N . ALA A 1 94 ? 3.741 4.521 13.548 1.00 25.34 422 ALA A N 1
ATOM 645 C CA . ALA A 1 94 ? 3.033 3.506 12.764 1.00 25.49 422 ALA A CA 1
ATOM 646 C C . ALA A 1 94 ? 3.925 2.824 11.733 1.00 25.37 422 ALA A C 1
ATOM 647 O O . ALA A 1 94 ? 3.799 1.628 11.496 1.00 26.62 422 ALA A O 1
ATOM 649 N N . LEU A 1 95 ? 4.824 3.578 11.112 1.00 24.90 423 LEU A N 1
ATOM 650 C CA . LEU A 1 95 ? 5.795 2.979 10.197 1.00 24.39 423 LEU A CA 1
ATOM 651 C C . LEU A 1 95 ? 6.650 1.952 10.927 1.00 24.42 423 LEU A C 1
ATOM 652 O O . LEU A 1 95 ? 6.868 0.851 10.424 1.00 24.28 423 LEU A O 1
ATOM 657 N N . ALA A 1 96 ? 7.119 2.302 12.123 1.00 24.53 424 ALA A N 1
ATOM 658 C CA . ALA A 1 96 ? 7.916 1.356 12.938 1.00 24.06 424 ALA A CA 1
ATOM 659 C C . ALA A 1 96 ? 7.176 0.062 13.224 1.00 23.83 424 ALA A C 1
ATOM 660 O O . ALA A 1 96 ? 7.781 -1.009 13.198 1.00 23.39 424 ALA A O 1
ATOM 662 N N . VAL A 1 97 ? 5.881 0.177 13.529 1.00 23.87 425 VAL A N 1
ATOM 663 C CA . VAL A 1 97 ? 5.023 -0.975 13.838 1.00 23.90 425 VAL A CA 1
ATOM 664 C C . VAL A 1 97 ? 4.842 -1.871 12.607 1.00 23.78 425 VAL A C 1
ATOM 665 O O . VAL A 1 97 ? 5.093 -3.076 12.665 1.00 23.87 425 VAL A O 1
ATOM 669 N N . SER A 1 98 ? 4.412 -1.278 11.496 1.00 24.08 426 SER A N 1
ATOM 670 C CA . SER A 1 98 ? 4.191 -2.049 10.279 1.00 25.16 426 SER A CA 1
ATOM 671 C C . SER A 1 98 ? 5.480 -2.669 9.709 1.00 25.51 426 SER A C 1
ATOM 672 O O . SER A 1 98 ? 5.463 -3.801 9.230 1.00 26.06 426 SER A O 1
ATOM 675 N N . HIS A 1 99 ? 6.587 -1.936 9.759 1.00 26.46 427 HIS A N 1
ATOM 676 C CA . HIS A 1 99 ? 7.896 -2.477 9.354 1.00 26.96 427 HIS A CA 1
ATOM 677 C C . HIS A 1 99 ? 8.405 -3.614 10.241 1.00 28.26 427 HIS A C 1
ATOM 678 O O . HIS A 1 99 ? 9.029 -4.560 9.757 1.00 29.24 427 HIS A O 1
ATOM 685 N N . THR A 1 100 ? 8.173 -3.509 11.546 1.00 28.94 428 THR A N 1
ATOM 686 C CA . THR A 1 100 ? 8.445 -4.616 12.459 1.00 28.94 428 THR A CA 1
ATOM 687 C C . THR A 1 100 ? 7.584 -5.829 12.090 1.00 29.47 428 THR A C 1
ATOM 688 O O . THR A 1 100 ? 8.097 -6.946 11.984 1.00 29.50 428 THR A O 1
ATOM 692 N N . ASN A 1 101 ? 6.287 -5.625 11.866 1.00 29.64 429 ASN A N 1
ATOM 693 C CA . ASN A 1 101 ? 5.437 -6.753 11.455 1.00 30.33 429 ASN A CA 1
ATOM 694 C C . ASN A 1 101 ? 5.964 -7.387 10.164 1.00 30.87 429 ASN A C 1
ATOM 695 O O . ASN A 1 101 ? 5.913 -8.606 9.983 1.00 30.83 429 ASN A O 1
ATOM 700 N N . GLU A 1 102 ? 6.483 -6.546 9.285 1.00 31.36 430 GLU A N 1
ATOM 701 C CA . GLU A 1 102 ? 6.938 -6.972 7.970 1.00 32.15 430 GLU A CA 1
ATOM 702 C C . GLU A 1 102 ? 8.407 -7.419 7.994 1.00 32.74 430 GLU A C 1
ATOM 703 O O . GLU A 1 102 ? 8.958 -7.783 6.961 1.00 33.46 430 GLU A O 1
ATOM 709 N N . HIS A 1 103 ? 9.034 -7.394 9.169 1.00 33.10 431 HIS A N 1
ATOM 710 C CA . HIS A 1 103 ? 10.465 -7.718 9.319 1.00 33.37 431 HIS A CA 1
ATOM 711 C C . HIS A 1 103 ? 11.352 -6.921 8.350 1.00 33.24 431 HIS A C 1
ATOM 712 O O . HIS A 1 103 ? 12.227 -7.482 7.665 1.00 33.14 431 HIS A O 1
ATOM 719 N N . ASN A 1 104 ? 11.081 -5.617 8.287 1.00 32.06 432 ASN A N 1
ATOM 720 C CA . ASN A 1 104 ? 11.935 -4.644 7.620 1.00 31.68 432 ASN A CA 1
ATOM 721 C C . ASN A 1 104 ? 12.744 -3.993 8.728 1.00 31.85 432 ASN A C 1
ATOM 722 O O . ASN A 1 104 ? 12.411 -2.901 9.185 1.00 32.18 432 ASN A O 1
ATOM 727 N N . ALA A 1 105 ? 13.776 -4.690 9.191 1.00 31.07 433 ALA A N 1
ATOM 728 C CA . ALA A 1 105 ? 14.510 -4.275 10.393 1.00 31.39 433 ALA A CA 1
ATOM 729 C C . ALA A 1 105 ? 15.053 -2.859 10.293 1.00 31.10 433 ALA A C 1
ATOM 730 O O . ALA A 1 105 ? 14.844 -2.047 11.195 1.00 30.61 433 ALA A O 1
ATOM 732 N N . ASN A 1 106 ? 15.768 -2.578 9.205 1.00 30.95 434 ASN A N 1
ATOM 733 C CA . ASN A 1 106 ? 16.395 -1.276 9.022 1.00 31.79 434 ASN A CA 1
ATOM 734 C C . ASN A 1 106 ? 15.364 -0.158 9.006 1.00 31.05 434 ASN A C 1
ATOM 735 O O . ASN A 1 106 ? 15.541 0.868 9.665 1.00 31.20 434 ASN A O 1
ATOM 740 N N . ALA A 1 107 ? 14.307 -0.362 8.226 1.00 30.69 435 ALA A N 1
ATOM 741 C CA . ALA A 1 107 ? 13.227 0.605 8.099 1.00 30.01 435 ALA A CA 1
ATOM 742 C C . ALA A 1 107 ? 12.498 0.801 9.430 1.00 29.82 435 ALA A C 1
ATOM 743 O O . ALA A 1 107 ? 12.084 1.920 9.764 1.00 30.16 435 ALA A O 1
ATOM 745 N N . ALA A 1 108 ? 12.364 -0.278 10.197 1.00 29.74 436 ALA A N 1
ATOM 746 C CA . ALA A 1 108 ? 11.747 -0.202 11.537 1.00 29.76 436 ALA A CA 1
ATOM 747 C C . ALA A 1 108 ? 12.573 0.635 12.513 1.00 29.58 436 ALA A C 1
ATOM 748 O O . ALA A 1 108 ? 12.030 1.501 13.225 1.00 29.34 436 ALA A O 1
ATOM 750 N N . LEU A 1 109 ? 13.889 0.403 12.529 1.00 29.44 437 LEU A N 1
ATOM 751 C CA . LEU A 1 109 ? 14.779 1.188 13.388 1.00 28.94 437 LEU A CA 1
ATOM 752 C C . LEU A 1 109 ? 14.876 2.660 12.941 1.00 29.24 437 LEU A C 1
ATOM 753 O O . LEU A 1 109 ? 14.924 3.557 13.784 1.00 28.97 437 LEU A O 1
ATOM 758 N N . ALA A 1 110 ? 14.880 2.908 11.625 1.00 29.23 438 ALA A N 1
ATOM 759 C CA . ALA A 1 110 ? 14.847 4.279 11.096 1.00 28.81 438 ALA A CA 1
ATOM 760 C C . ALA A 1 110 ? 13.595 5.035 11.538 1.00 28.67 438 ALA A C 1
ATOM 761 O O . ALA A 1 110 ? 13.661 6.225 11.861 1.00 28.44 438 ALA A O 1
ATOM 763 N N . SER A 1 111 ? 12.454 4.343 11.553 1.00 28.53 439 SER A N 1
ATOM 764 C CA . SER A 1 111 ? 11.194 4.943 11.972 1.00 28.24 439 SER A CA 1
ATOM 765 C C . SER A 1 111 ? 11.139 5.284 13.471 1.00 28.61 439 SER A C 1
ATOM 766 O O . SER A 1 111 ? 10.660 6.366 13.840 1.00 27.59 439 SER A O 1
ATOM 769 N N . LEU A 1 112 ? 11.610 4.363 14.321 1.00 28.72 440 LEU A N 1
ATOM 770 C CA . LEU A 1 112 ? 11.659 4.595 15.778 1.00 29.36 440 LEU A CA 1
ATOM 771 C C . LEU A 1 112 ? 12.572 5.764 16.088 1.00 29.25 440 LEU A C 1
ATOM 772 O O . LEU A 1 112 ? 12.252 6.621 16.910 1.00 29.30 440 LEU A O 1
ATOM 777 N N . ARG A 1 113 ? 13.724 5.785 15.430 1.00 29.25 441 ARG A N 1
ATOM 778 C CA . ARG A 1 113 ? 14.674 6.843 15.647 1.00 29.70 441 ARG A CA 1
ATOM 779 C C . ARG A 1 113 ? 14.062 8.184 15.228 1.00 29.66 441 ARG A C 1
ATOM 780 O O . ARG A 1 113 ? 14.175 9.186 15.943 1.00 29.05 441 ARG A O 1
ATOM 788 N N . ALA A 1 114 ? 13.381 8.182 14.084 1.00 29.59 442 ALA A N 1
ATOM 789 C CA . ALA A 1 114 ? 12.719 9.381 13.596 1.00 29.32 442 ALA A CA 1
ATOM 790 C C . ALA A 1 114 ? 11.568 9.738 14.517 1.00 29.40 442 ALA A C 1
ATOM 791 O O . ALA A 1 114 ? 11.263 10.906 14.694 1.00 29.20 442 ALA A O 1
ATOM 793 N N . TRP A 1 115 ? 10.919 8.727 15.087 1.00 29.28 443 TRP A N 1
ATOM 794 C CA . TRP A 1 115 ? 9.819 8.969 16.021 1.00 29.38 443 TRP A CA 1
ATOM 795 C C . TRP A 1 115 ? 10.299 9.765 17.242 1.00 29.87 443 TRP A C 1
ATOM 796 O O . TRP A 1 115 ? 9.633 10.693 17.698 1.00 30.01 443 TRP A O 1
ATOM 807 N N . LEU A 1 116 ? 11.466 9.398 17.751 1.00 30.46 444 LEU A N 1
ATOM 808 C CA . LEU A 1 116 ? 12.000 10.004 18.950 1.00 31.50 444 LEU A CA 1
ATOM 809 C C . LEU A 1 116 ? 12.564 11.380 18.659 1.00 31.80 444 LEU A C 1
ATOM 810 O O . LEU A 1 116 ? 12.203 12.345 19.314 1.00 31.62 444 LEU A O 1
ATOM 815 N N . LEU A 1 117 ? 13.418 11.462 17.650 1.00 32.57 445 LEU A N 1
ATOM 816 C CA . LEU A 1 117 ? 14.164 12.688 17.385 1.00 33.43 445 LEU A CA 1
ATOM 817 C C . LEU A 1 117 ? 13.333 13.806 16.753 1.00 34.70 445 LEU A C 1
ATOM 818 O O . LEU A 1 117 ? 13.730 14.971 16.809 1.00 35.03 445 LEU A O 1
ATOM 823 N N . SER A 1 118 ? 12.170 13.455 16.186 1.00 35.38 446 SER A N 1
ATOM 824 C CA . SER A 1 118 ? 11.234 14.456 15.639 1.00 36.53 446 SER A CA 1
ATOM 825 C C . SER A 1 118 ? 10.509 15.248 16.728 1.00 37.14 446 SER A C 1
ATOM 826 O O . SER A 1 118 ? 9.813 16.211 16.440 1.00 37.34 446 SER A O 1
ATOM 829 N N . GLN A 1 119 ? 10.671 14.826 17.976 1.00 38.18 447 GLN A N 1
ATOM 830 C CA . GLN A 1 119 ? 10.055 15.498 19.107 1.00 39.03 447 GLN A CA 1
ATOM 831 C C . GLN A 1 119 ? 11.066 16.474 19.701 1.00 40.04 447 GLN A C 1
ATOM 832 O O . GLN A 1 119 ? 12.154 16.065 20.088 1.00 40.36 447 GLN A O 1
ATOM 838 N N . PRO A 1 120 ? 10.716 17.775 19.757 1.00 41.10 448 PRO A N 1
ATOM 839 C CA . PRO A 1 120 ? 11.620 18.809 20.293 1.00 41.45 448 PRO A CA 1
ATOM 840 C C . PRO A 1 120 ? 12.073 18.458 21.708 1.00 41.67 448 PRO A C 1
ATOM 841 O O . PRO A 1 120 ? 13.207 18.733 22.099 1.00 41.74 448 PRO A O 1
ATOM 845 N N . GLN A 1 121 ? 11.162 17.837 22.445 1.00 41.65 449 GLN A N 1
ATOM 846 C CA . GLN A 1 121 ? 11.399 17.289 23.768 1.00 41.86 449 GLN A CA 1
ATOM 847 C C . GLN A 1 121 ? 12.621 16.362 23.840 1.00 41.93 449 GLN A C 1
ATOM 848 O O . GLN A 1 121 ? 13.327 16.340 24.845 1.00 41.69 449 GLN A O 1
ATOM 854 N N . TYR A 1 122 ? 12.861 15.615 22.763 1.00 42.26 450 TYR A N 1
ATOM 855 C CA . TYR A 1 122 ? 13.899 14.584 22.722 1.00 42.08 450 TYR A CA 1
ATOM 856 C C . TYR A 1 122 ? 15.007 14.881 21.723 1.00 42.33 450 TYR A C 1
ATOM 857 O O . TYR A 1 122 ? 16.043 14.214 21.734 1.00 41.85 450 TYR A O 1
ATOM 866 N N . GLU A 1 123 ? 14.789 15.882 20.869 1.00 42.87 451 GLU A N 1
ATOM 867 C CA . GLU A 1 123 ? 15.647 16.106 19.697 1.00 43.92 451 GLU A CA 1
ATOM 868 C C . GLU A 1 123 ? 17.148 16.257 19.968 1.00 43.96 451 GLU A C 1
ATOM 869 O O . GLU A 1 123 ? 17.957 15.998 19.082 1.00 43.92 451 GLU A O 1
ATOM 875 N N . GLN A 1 124 ? 17.506 16.668 21.185 1.00 44.47 452 GLN A N 1
ATOM 876 C CA . GLN A 1 124 ? 18.900 16.914 21.558 1.00 44.54 452 GLN 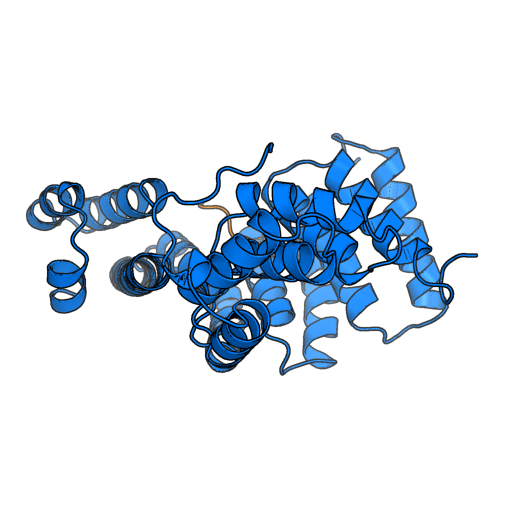A CA 1
ATOM 877 C C . GLN A 1 124 ? 19.689 15.621 21.687 1.00 44.60 452 GLN A C 1
ATOM 878 O O . GLN A 1 124 ? 20.921 15.648 21.703 1.00 44.94 452 GLN A O 1
ATOM 880 N N . PHE A 1 146 ? 24.866 -9.129 17.754 1.00 45.52 474 PHE A N 1
ATOM 881 C CA . PHE A 1 146 ? 23.665 -9.372 18.556 1.00 45.40 474 PHE A CA 1
ATOM 882 C C . PHE A 1 146 ? 22.397 -9.299 17.705 1.00 45.05 474 PHE A C 1
ATOM 883 O O . PHE A 1 146 ? 21.831 -10.343 17.368 1.00 45.04 474 PHE A O 1
ATOM 885 N N . PHE A 1 147 ? 21.951 -8.093 17.349 1.00 44.31 475 PHE A N 1
ATOM 886 C CA . PHE A 1 147 ? 20.811 -7.982 16.436 1.00 43.75 475 PHE A CA 1
ATOM 887 C C . PHE A 1 147 ? 21.298 -8.002 14.987 1.00 43.86 475 PHE A C 1
ATOM 888 O O . PHE A 1 147 ? 21.699 -6.971 14.435 1.00 43.47 475 PHE A O 1
ATOM 896 N N . PHE A 1 148 ? 21.239 -9.184 14.377 1.00 44.25 476 PHE A N 1
ATOM 897 C CA . PHE A 1 148 ? 21.946 -9.443 13.122 1.00 44.18 476 PHE A CA 1
ATOM 898 C C . PHE A 1 148 ? 21.497 -8.625 11.917 1.00 43.61 476 PHE A C 1
ATOM 899 O O . PHE A 1 148 ? 22.315 -8.300 11.074 1.00 44.13 476 PHE A O 1
ATOM 901 N N . ALA A 1 149 ? 20.214 -8.312 11.809 1.00 43.12 477 ALA A N 1
ATOM 902 C CA . ALA A 1 149 ? 19.733 -7.606 10.624 1.00 42.39 477 ALA A CA 1
ATOM 903 C C . ALA A 1 149 ? 20.208 -6.143 10.537 1.00 42.19 477 ALA A C 1
ATOM 904 O O . ALA A 1 149 ? 20.278 -5.574 9.434 1.00 41.67 477 ALA A O 1
ATOM 906 N N . ALA A 1 150 ? 20.536 -5.552 11.694 1.00 41.40 478 ALA A N 1
ATOM 907 C CA . ALA A 1 150 ? 20.959 -4.143 11.796 1.00 40.70 478 ALA A CA 1
ATOM 908 C C . ALA A 1 150 ? 21.509 -3.826 13.192 1.00 40.18 478 ALA A C 1
ATOM 909 O O . ALA A 1 150 ? 20.869 -3.123 13.974 1.00 39.96 478 ALA A O 1
ATOM 911 N N . PRO A 1 151 ? 22.722 -4.323 13.487 1.00 39.90 479 PRO A N 1
ATOM 912 C CA . PRO A 1 151 ? 23.335 -4.370 14.814 1.00 39.30 479 PRO A CA 1
ATOM 913 C C . PRO A 1 151 ? 23.501 -3.029 15.506 1.00 38.93 479 PRO A C 1
ATOM 914 O O . PRO A 1 151 ? 23.091 -2.862 16.654 1.00 39.31 479 PRO A O 1
ATOM 918 N N . ASN A 1 152 ? 24.138 -2.090 14.819 1.00 37.83 480 ASN A N 1
ATOM 919 C CA . ASN A 1 152 ? 24.462 -0.803 15.395 1.00 36.65 480 ASN A CA 1
ATOM 920 C C . ASN A 1 152 ? 23.271 0.152 15.413 1.00 35.52 480 ASN A C 1
ATOM 921 O O . ASN A 1 152 ? 23.096 0.921 16.364 1.00 34.91 480 ASN A O 1
ATOM 926 N N . GLU A 1 153 ? 22.453 0.082 14.361 1.00 34.21 481 GLU A N 1
ATOM 927 C CA . GLU A 1 153 ? 21.223 0.847 14.280 1.00 33.17 481 GLU A CA 1
ATOM 928 C C . GLU A 1 153 ? 20.312 0.481 15.453 1.00 32.66 481 GLU A C 1
ATOM 929 O O . GLU A 1 153 ? 19.626 1.338 15.992 1.00 32.04 481 GLU A O 1
ATOM 935 N N . TYR A 1 154 ? 20.346 -0.792 15.855 1.00 32.10 482 TYR A N 1
ATOM 936 C CA . TYR A 1 154 ? 19.557 -1.312 16.968 1.00 31.82 482 TYR A CA 1
ATOM 937 C C . TYR A 1 154 ? 20.065 -0.759 18.310 1.00 32.19 482 TYR A C 1
ATOM 938 O O . TYR A 1 154 ? 19.283 -0.267 19.150 1.00 31.47 482 TYR A O 1
ATOM 947 N N . ARG A 1 155 ? 21.378 -0.861 18.506 1.00 32.24 483 ARG A N 1
ATOM 948 C CA . ARG A 1 155 ? 22.035 -0.353 19.697 1.00 32.44 483 ARG A CA 1
ATOM 949 C C . ARG A 1 155 ? 21.740 1.132 19.891 1.00 32.64 483 ARG A C 1
ATOM 950 O O . ARG A 1 155 ? 21.375 1.561 20.990 1.00 32.03 483 ARG A O 1
ATOM 952 N N . GLU A 1 156 ? 21.885 1.905 18.810 1.00 33.55 484 GLU A N 1
ATOM 953 C CA . GLU A 1 156 ? 21.569 3.332 18.810 1.00 34.03 484 GLU A CA 1
ATOM 954 C C . GLU A 1 156 ? 20.132 3.621 19.250 1.00 34.14 484 GLU A C 1
ATOM 955 O O . GLU A 1 156 ? 19.904 4.477 20.112 1.00 33.26 484 GLU A O 1
ATOM 961 N N . CYS A 1 157 ? 19.172 2.923 18.642 1.00 34.77 485 CYS A N 1
ATOM 962 C CA . CYS A 1 157 ? 17.766 3.064 19.032 1.00 35.85 485 CYS A CA 1
ATOM 963 C C . CYS A 1 157 ? 17.543 2.739 20.510 1.00 35.33 485 CYS A C 1
ATOM 964 O O . CYS A 1 157 ? 16.889 3.493 21.223 1.00 34.97 485 CYS A O 1
ATOM 967 N N . ARG A 1 158 ? 18.096 1.612 20.956 1.00 35.37 486 ARG A N 1
ATOM 968 C CA . ARG A 1 158 ? 17.995 1.200 22.346 1.00 35.48 486 ARG A CA 1
ATOM 969 C C . ARG A 1 158 ? 18.536 2.281 23.261 1.00 34.96 486 ARG A C 1
ATOM 970 O O . ARG A 1 158 ? 17.908 2.618 24.271 1.00 34.82 486 ARG A O 1
ATOM 978 N N . THR A 1 159 ? 19.686 2.842 22.888 1.00 34.47 487 THR A N 1
ATOM 979 C CA . THR A 1 159 ? 20.350 3.854 23.710 1.00 34.55 487 THR A CA 1
ATOM 980 C C . THR A 1 159 ? 19.539 5.148 23.751 1.00 33.92 487 THR A C 1
ATOM 981 O O . THR A 1 159 ? 19.305 5.711 24.832 1.00 33.42 487 THR A O 1
ATOM 985 N N . LEU A 1 160 ? 19.110 5.610 22.578 1.00 33.17 488 LEU A N 1
ATOM 986 C CA . LEU A 1 160 ? 18.279 6.789 22.503 1.00 32.70 488 LEU A CA 1
ATOM 987 C C . LEU A 1 160 ? 16.993 6.658 23.347 1.00 32.78 488 LEU A C 1
ATOM 988 O O . LEU A 1 160 ? 16.674 7.555 24.118 1.00 32.31 488 LEU A O 1
ATOM 993 N N . LEU A 1 161 ? 16.258 5.558 23.187 1.00 32.44 489 LEU A N 1
ATOM 994 C CA . LEU A 1 161 ? 15.024 5.345 23.963 1.00 32.99 489 LEU A CA 1
ATOM 995 C C . LEU A 1 161 ? 15.262 5.284 25.474 1.00 33.91 489 LEU A C 1
ATOM 996 O O . LEU A 1 161 ? 14.512 5.890 26.236 1.00 33.91 489 LEU A O 1
ATOM 1001 N N . HIS A 1 162 ? 16.300 4.572 25.906 1.00 34.86 490 HIS A N 1
ATOM 1002 C CA . HIS A 1 162 ? 16.667 4.553 27.338 1.00 36.31 490 HIS A CA 1
ATOM 1003 C C . HIS A 1 162 ? 17.116 5.897 27.912 1.00 36.60 490 HIS A C 1
ATOM 1004 O O . HIS A 1 162 ? 16.819 6.207 29.069 1.00 36.69 490 HIS A O 1
ATOM 1011 N N . ALA A 1 163 ? 17.827 6.687 27.105 1.00 36.90 491 ALA A N 1
ATOM 1012 C CA . ALA A 1 163 ? 18.250 8.032 27.496 1.00 36.87 491 ALA A CA 1
ATOM 1013 C C . ALA A 1 163 ? 17.028 8.959 27.634 1.00 37.17 491 ALA A C 1
ATOM 1014 O O . ALA A 1 163 ? 16.986 9.852 28.492 1.00 36.76 491 ALA A O 1
ATOM 1016 N N . ALA A 1 164 ? 16.044 8.726 26.770 1.00 37.27 492 ALA A N 1
ATOM 1017 C CA . ALA A 1 164 ? 14.799 9.487 26.749 1.00 37.71 492 ALA A CA 1
ATOM 1018 C C . ALA A 1 164 ? 13.955 9.117 27.954 1.00 38.28 492 ALA A C 1
ATOM 1019 O O . ALA A 1 164 ? 13.297 9.972 28.559 1.00 37.69 492 ALA A O 1
ATOM 1021 N N . LEU A 1 165 ? 13.999 7.834 28.298 1.00 38.99 493 LEU A N 1
ATOM 1022 C CA . LEU A 1 165 ? 13.306 7.303 29.467 1.00 40.74 493 LEU A CA 1
ATOM 1023 C C . LEU A 1 165 ? 13.880 7.892 30.762 1.00 41.30 493 LEU A C 1
ATOM 1024 O O . LEU A 1 165 ? 13.170 8.036 31.761 1.00 41.39 493 LEU A O 1
ATOM 1029 N N . GLU A 1 166 ? 15.165 8.248 30.725 1.00 41.89 494 GLU A N 1
ATOM 1030 C CA . GLU A 1 166 ? 15.804 8.964 31.824 1.00 42.22 494 GLU A CA 1
ATOM 1031 C C . GLU A 1 166 ? 15.326 10.420 31.927 1.00 42.59 494 GLU A C 1
ATOM 1032 O O . GLU A 1 166 ? 15.274 10.984 33.016 1.00 42.60 494 GLU A O 1
ATOM 1034 N N . MET A 1 167 ? 14.976 11.021 30.796 1.00 43.12 495 MET A N 1
ATOM 1035 C CA . MET A 1 167 ? 14.508 12.399 30.775 1.00 44.32 495 MET A CA 1
ATOM 1036 C C . MET A 1 167 ? 13.012 12.525 31.042 1.00 44.29 495 MET A C 1
ATOM 1037 O O . MET A 1 167 ? 12.552 13.600 31.437 1.00 44.87 495 MET A O 1
ATOM 1042 N N . ASN A 1 168 ? 12.267 11.438 30.799 1.00 44.02 496 ASN A N 1
ATOM 1043 C CA . ASN A 1 168 ? 10.814 11.394 30.960 1.00 43.35 496 ASN A CA 1
ATOM 1044 C C . ASN A 1 168 ? 10.340 9.974 31.314 1.00 42.33 496 ASN A C 1
ATOM 1045 O O . ASN A 1 168 ? 9.785 9.274 30.458 1.00 42.30 496 ASN A O 1
ATOM 1050 N N . PRO A 1 169 ? 10.527 9.562 32.587 1.00 41.37 497 PRO A N 1
ATOM 1051 C CA . PRO A 1 169 ? 10.457 8.183 33.120 1.00 40.77 497 PRO A CA 1
ATOM 1052 C C . PRO A 1 169 ? 9.122 7.432 33.024 1.00 40.12 497 PRO A C 1
ATOM 1053 O O . PRO A 1 169 ? 9.106 6.180 33.005 1.00 40.59 497 PRO A O 1
ATOM 1057 N N . ASN A 1 170 ? 8.015 8.163 33.024 1.00 38.63 498 ASN A N 1
ATOM 1058 C CA . ASN A 1 170 ? 6.707 7.514 32.960 1.00 37.19 498 ASN A CA 1
ATOM 1059 C C . ASN A 1 170 ? 5.936 7.873 31.700 1.00 36.21 498 ASN A C 1
ATOM 1060 O O . ASN A 1 170 ? 4.723 8.030 31.734 1.00 35.79 498 ASN A O 1
ATOM 1065 N N . ASP A 1 171 ? 6.660 7.998 30.593 1.00 35.29 499 ASP A N 1
ATOM 1066 C CA . ASP A 1 171 ? 6.068 8.255 29.287 1.00 34.54 499 ASP A CA 1
ATOM 1067 C C . ASP A 1 171 ? 5.662 6.936 28.618 1.00 33.90 499 ASP A C 1
ATOM 1068 O O . ASP A 1 171 ? 6.508 6.108 28.260 1.00 33.36 499 ASP A O 1
ATOM 1073 N N . ALA A 1 172 ? 4.358 6.759 28.441 1.00 33.14 500 ALA A N 1
ATOM 1074 C CA . ALA A 1 172 ? 3.802 5.512 27.942 1.00 32.49 500 ALA A CA 1
ATOM 1075 C C . ALA A 1 172 ? 4.216 5.202 26.503 1.00 32.28 500 ALA A C 1
ATOM 1076 O O . ALA A 1 172 ? 4.337 4.050 26.135 1.00 32.31 500 ALA A O 1
ATOM 1078 N N . GLN A 1 173 ? 4.432 6.235 25.698 1.00 32.03 501 GLN A N 1
ATOM 1079 C CA . GLN A 1 173 ? 4.837 6.052 24.307 1.00 31.93 501 GLN A CA 1
ATOM 1080 C C . GLN A 1 173 ? 6.301 5.607 24.188 1.00 31.21 501 GLN A C 1
ATOM 1081 O O . GLN A 1 173 ? 6.667 4.887 23.250 1.00 31.08 501 GLN A O 1
ATOM 1087 N N . LEU A 1 174 ? 7.118 6.040 25.150 1.00 29.80 502 LEU A N 1
ATOM 1088 C CA . LEU A 1 174 ? 8.504 5.611 25.255 1.00 29.36 502 LEU A CA 1
ATOM 1089 C C . LEU A 1 174 ? 8.560 4.129 25.616 1.00 29.17 502 LEU A C 1
ATOM 1090 O O . LEU A 1 174 ? 9.275 3.359 24.976 1.00 29.10 502 LEU A O 1
ATOM 1095 N N . HIS A 1 175 ? 7.781 3.729 26.620 1.00 28.47 503 HIS A N 1
ATOM 1096 C CA . HIS A 1 175 ? 7.650 2.313 26.974 1.00 28.68 503 HIS A CA 1
ATOM 1097 C C . HIS A 1 175 ? 7.101 1.464 25.809 1.00 28.41 503 HIS A C 1
ATOM 1098 O O . HIS A 1 175 ? 7.593 0.362 25.536 1.00 27.29 503 HIS A O 1
ATOM 1105 N N . ALA A 1 176 ? 6.105 2.008 25.117 1.00 27.86 504 ALA A N 1
ATOM 1106 C CA . ALA A 1 176 ? 5.513 1.334 23.962 1.00 28.35 504 ALA A CA 1
ATOM 1107 C C . ALA A 1 176 ? 6.537 1.166 22.858 1.00 28.24 504 ALA A C 1
ATOM 1108 O O . ALA A 1 176 ? 6.621 0.093 22.266 1.00 29.06 504 ALA A O 1
ATOM 1110 N N . SER A 1 177 ? 7.287 2.235 22.572 1.00 28.60 505 SER A N 1
ATOM 1111 C CA . SER A 1 177 ? 8.363 2.215 21.583 1.00 28.88 505 SER A CA 1
ATOM 1112 C C . SER A 1 177 ? 9.501 1.219 21.904 1.00 28.67 505 SER A C 1
ATOM 1113 O O . SER A 1 177 ? 10.005 0.526 21.009 1.00 28.47 505 SER A O 1
ATOM 1116 N N . LEU A 1 178 ? 9.892 1.139 23.171 1.00 28.61 506 LEU A N 1
ATOM 1117 C CA . LEU A 1 178 ? 10.799 0.089 23.606 1.00 28.54 506 LEU A CA 1
ATOM 1118 C C . LEU A 1 178 ? 10.183 -1.315 23.397 1.00 28.10 506 LEU A C 1
ATOM 1119 O O . LEU A 1 178 ? 10.891 -2.255 23.030 1.00 28.13 506 LEU A O 1
ATOM 1124 N N . GLY A 1 179 ? 8.873 -1.446 23.616 1.00 27.89 507 GLY A N 1
ATOM 1125 C CA . GLY A 1 179 ? 8.140 -2.669 23.265 1.00 27.65 507 GLY A CA 1
ATOM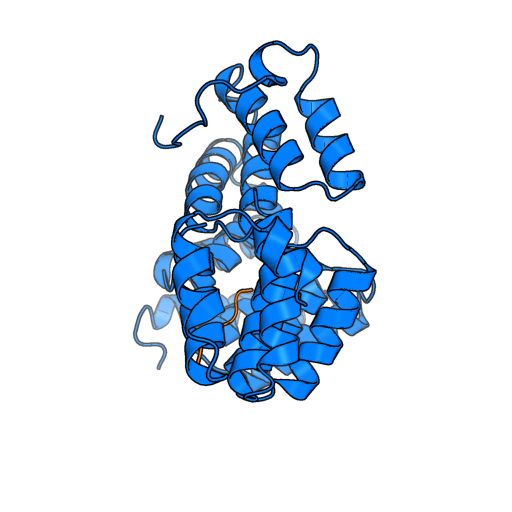 1126 C C . GLY A 1 179 ? 8.279 -3.034 21.787 1.00 28.36 507 GLY A C 1
ATOM 1127 O O . GLY A 1 179 ? 8.529 -4.197 21.457 1.00 28.42 507 GLY A O 1
ATOM 1128 N N . VAL A 1 180 ? 8.127 -2.054 20.890 1.00 27.62 508 VAL A N 1
ATOM 1129 C CA . VAL A 1 180 ? 8.260 -2.327 19.449 1.00 28.00 508 VAL A CA 1
ATOM 1130 C C . VAL A 1 180 ? 9.700 -2.784 19.145 1.00 28.01 508 VAL A C 1
ATOM 1131 O O . VAL A 1 180 ? 9.929 -3.843 18.549 1.00 28.33 508 VAL A O 1
ATOM 1135 N N . LEU A 1 181 ? 10.666 -2.008 19.611 1.00 27.91 509 LEU A N 1
ATOM 1136 C CA . LEU A 1 181 ? 12.081 -2.366 19.458 1.00 27.92 509 LEU A CA 1
ATOM 1137 C C . LEU A 1 181 ? 12.382 -3.781 19.929 1.00 28.05 509 LEU A C 1
ATOM 1138 O O . LEU A 1 181 ? 13.064 -4.545 19.236 1.00 28.08 509 LEU A O 1
ATOM 1143 N N . TYR A 1 182 ? 11.874 -4.129 21.104 1.00 28.54 510 TYR A N 1
ATOM 1144 C CA . TYR A 1 182 ? 12.154 -5.439 21.684 1.00 29.68 510 TYR A CA 1
ATOM 1145 C C . TYR A 1 182 ? 11.439 -6.599 20.981 1.00 29.98 510 TYR A C 1
ATOM 1146 O O . TYR A 1 182 ? 11.973 -7.708 20.950 1.00 30.42 510 TYR A O 1
ATOM 1155 N N . ASN A 1 183 ? 10.251 -6.346 20.418 1.00 29.63 511 ASN A N 1
ATOM 1156 C CA . ASN A 1 183 ? 9.615 -7.268 19.466 1.00 30.21 511 ASN A CA 1
ATOM 1157 C C . ASN A 1 183 ? 10.493 -7.544 18.252 1.00 30.41 511 ASN A C 1
ATOM 1158 O O . ASN A 1 183 ? 10.555 -8.673 17.778 1.00 30.40 511 ASN A O 1
ATOM 1163 N N . LEU A 1 184 ? 11.152 -6.500 17.751 1.00 31.11 512 LEU A N 1
ATOM 1164 C CA . LEU A 1 184 ? 12.023 -6.612 16.584 1.00 32.09 512 LEU A CA 1
ATOM 1165 C C . LEU A 1 184 ? 13.133 -7.620 16.835 1.00 32.39 512 LEU A C 1
ATOM 1166 O O . LEU A 1 184 ? 13.421 -8.442 15.974 1.00 32.93 512 LEU A O 1
ATOM 1171 N N . SER A 1 185 ? 13.747 -7.559 18.014 1.00 33.27 513 SER A N 1
ATOM 1172 C CA . SER A 1 185 ? 14.817 -8.483 18.380 1.00 33.54 513 SER A CA 1
ATOM 1173 C C . SER A 1 185 ? 14.320 -9.756 19.089 1.00 33.83 513 SER A C 1
ATOM 1174 O O . SER A 1 185 ? 15.121 -10.511 19.628 1.00 33.38 513 SER A O 1
ATOM 1177 N N . ASN A 1 186 ? 13.009 -9.996 19.070 1.00 34.22 514 ASN A N 1
ATOM 1178 C CA . ASN A 1 186 ? 12.428 -11.191 19.674 1.00 34.48 514 ASN A CA 1
ATOM 1179 C C . ASN A 1 186 ? 12.702 -11.297 21.176 1.00 34.60 514 ASN A C 1
ATOM 1180 O O . ASN A 1 186 ? 12.838 -12.393 21.706 1.00 34.77 514 ASN A O 1
ATOM 1185 N N . ASN A 1 187 ? 12.818 -10.171 21.863 1.00 34.12 515 ASN A N 1
ATOM 1186 C CA . ASN A 1 187 ? 13.056 -10.213 23.304 1.00 34.55 515 ASN A CA 1
ATOM 1187 C C . ASN A 1 187 ? 11.721 -9.923 23.980 1.00 33.92 515 ASN A C 1
ATOM 1188 O O . ASN A 1 187 ? 11.491 -8.859 24.555 1.00 33.14 515 ASN A O 1
ATOM 1193 N N . TYR A 1 188 ? 10.831 -10.903 23.878 1.00 34.02 516 TYR A N 1
ATOM 1194 C CA . TYR A 1 188 ? 9.413 -10.696 24.124 1.00 34.21 516 TYR A CA 1
ATOM 1195 C C . TYR A 1 188 ? 9.101 -10.469 25.580 1.00 34.58 516 TYR A C 1
ATOM 1196 O O . TYR A 1 188 ? 8.071 -9.899 25.907 1.00 34.22 516 TYR A O 1
ATOM 1205 N N . ASP A 1 189 ? 10.004 -10.904 26.454 1.00 35.23 517 ASP A N 1
ATOM 1206 C CA . ASP A 1 189 ? 9.831 -10.669 27.872 1.00 36.08 517 ASP A CA 1
ATOM 1207 C C . ASP A 1 189 ? 10.057 -9.195 28.225 1.00 35.40 517 ASP A C 1
ATOM 1208 O O . ASP A 1 189 ? 9.221 -8.598 28.914 1.00 35.19 517 ASP A O 1
ATOM 1213 N N . SER A 1 190 ? 11.159 -8.604 27.744 1.00 34.16 518 SER A N 1
ATOM 1214 C CA . SER A 1 190 ? 11.402 -7.176 27.947 1.00 33.25 518 SER A CA 1
ATOM 1215 C C . SER A 1 190 ? 10.325 -6.345 27.231 1.00 32.20 518 SER A C 1
ATOM 1216 O O . SER A 1 190 ? 9.846 -5.330 27.760 1.00 31.31 518 SER A O 1
ATOM 1219 N N . ALA A 1 191 ? 9.945 -6.780 26.029 1.00 30.91 519 ALA A N 1
ATOM 1220 C CA . ALA A 1 191 ? 8.901 -6.083 25.282 1.00 29.89 519 ALA A CA 1
ATOM 1221 C C . ALA A 1 191 ? 7.611 -6.067 26.103 1.00 28.99 519 ALA A C 1
ATOM 1222 O O . ALA A 1 191 ? 7.063 -4.998 26.371 1.00 28.57 519 ALA A O 1
ATOM 1224 N N . ALA A 1 192 ? 7.181 -7.243 26.557 1.00 28.63 520 ALA A N 1
ATOM 1225 C CA . ALA A 1 192 ? 5.963 -7.385 27.365 1.00 28.75 520 ALA A CA 1
ATOM 1226 C C . ALA A 1 192 ? 5.990 -6.526 28.629 1.00 29.03 520 ALA A C 1
ATOM 1227 O O . ALA A 1 192 ? 4.989 -5.914 28.980 1.00 29.74 520 ALA A O 1
ATOM 1229 N N . ALA A 1 193 ? 7.131 -6.468 29.311 1.00 29.17 521 ALA A N 1
ATOM 1230 C CA . ALA A 1 193 ? 7.247 -5.640 30.526 1.00 29.41 521 ALA A CA 1
ATOM 1231 C C . ALA A 1 193 ? 7.055 -4.160 30.221 1.00 28.91 521 ALA A C 1
ATOM 1232 O O . ALA A 1 193 ? 6.315 -3.453 30.912 1.00 29.54 521 ALA A O 1
ATOM 1234 N N . ASN A 1 194 ? 7.718 -3.684 29.178 1.00 28.89 522 ASN A N 1
ATOM 1235 C CA . ASN A 1 194 ? 7.555 -2.300 28.777 1.00 29.64 522 ASN A CA 1
ATOM 1236 C C . ASN A 1 194 ? 6.128 -1.945 28.344 1.00 29.63 522 ASN A C 1
ATOM 1237 O O . ASN A 1 194 ? 5.585 -0.900 28.739 1.00 29.03 522 ASN A O 1
ATOM 1242 N N . LEU A 1 195 ? 5.525 -2.841 27.566 1.00 29.74 523 LEU A N 1
ATOM 1243 C CA . LEU A 1 195 ? 4.189 -2.643 27.043 1.00 30.08 523 LEU A CA 1
ATOM 1244 C C . LEU A 1 195 ? 3.132 -2.794 28.127 1.00 30.95 523 LEU A C 1
ATOM 1245 O O . LEU A 1 195 ? 2.095 -2.126 28.067 1.00 31.27 523 LEU A O 1
ATOM 1250 N N . ARG A 1 196 ? 3.385 -3.662 29.108 1.00 31.30 524 ARG A N 1
ATOM 1251 C CA . ARG A 1 196 ? 2.507 -3.766 30.281 1.00 32.37 524 ARG A CA 1
ATOM 1252 C C . ARG A 1 196 ? 2.480 -2.457 31.051 1.00 32.47 524 ARG A C 1
ATOM 1253 O O . ARG A 1 196 ? 1.419 -2.018 31.482 1.00 32.43 524 ARG A O 1
ATOM 1261 N N . ARG A 1 197 ? 3.645 -1.842 31.237 1.00 32.42 525 ARG A N 1
ATOM 1262 C CA . ARG A 1 197 ? 3.709 -0.511 31.847 1.00 32.74 525 ARG A CA 1
ATOM 1263 C C . ARG A 1 197 ? 2.939 0.523 31.022 1.00 31.81 525 ARG A C 1
ATOM 1264 O O . ARG A 1 197 ? 2.236 1.364 31.582 1.00 31.82 525 ARG A O 1
ATOM 1272 N N . ALA A 1 198 ? 3.064 0.459 29.700 1.00 30.75 526 ALA A N 1
ATOM 1273 C CA . ALA A 1 198 ? 2.343 1.389 28.830 1.00 29.97 526 ALA A CA 1
ATOM 1274 C C . ALA A 1 198 ? 0.827 1.308 28.990 1.00 29.45 526 ALA A C 1
ATOM 1275 O O . ALA A 1 198 ? 0.170 2.348 29.015 1.00 28.89 526 ALA A O 1
ATOM 1277 N N . VAL A 1 199 ? 0.273 0.090 29.077 1.00 29.38 527 VAL A N 1
ATOM 1278 C CA . VAL A 1 199 ? -1.176 -0.071 29.263 1.00 29.75 527 VAL A CA 1
ATOM 1279 C C . VAL A 1 199 ? -1.641 0.286 30.682 1.00 29.72 527 VAL A C 1
ATOM 1280 O O . VAL A 1 199 ? -2.784 0.685 30.858 1.00 29.42 527 VAL A O 1
ATOM 1284 N N . GLU A 1 200 ? -0.768 0.134 31.682 1.00 29.25 528 GLU A N 1
ATOM 1285 C CA . GLU A 1 200 ? -1.065 0.613 33.045 1.00 30.12 528 GLU A CA 1
ATOM 1286 C C . GLU A 1 200 ? -1.261 2.123 33.042 1.00 29.57 528 GLU A C 1
ATOM 1287 O O . GLU A 1 200 ? -2.107 2.675 33.754 1.00 29.89 528 GLU A O 1
ATOM 1293 N N . LEU A 1 201 ? -0.458 2.786 32.229 1.00 29.19 529 LEU A N 1
ATOM 1294 C CA . LEU A 1 201 ? -0.503 4.229 32.118 1.00 28.72 529 LEU A CA 1
ATOM 1295 C C . LEU A 1 201 ? -1.633 4.719 31.232 1.00 28.65 529 LEU A C 1
ATOM 1296 O O . LEU A 1 201 ? -2.169 5.813 31.454 1.00 28.97 529 LEU A O 1
ATOM 1301 N N . ARG A 1 202 ? -1.970 3.914 30.224 1.00 29.21 530 ARG A N 1
ATOM 1302 C CA . ARG A 1 202 ? -3.051 4.209 29.260 1.00 29.53 530 ARG A CA 1
ATOM 1303 C C . ARG A 1 202 ? -3.951 2.999 28.983 1.00 29.74 530 ARG A C 1
ATOM 1304 O O . ARG A 1 202 ? -3.901 2.419 27.895 1.00 29.48 530 ARG A O 1
ATOM 1312 N N . PRO A 1 203 ? -4.821 2.651 29.947 1.00 30.18 531 PRO A N 1
ATOM 1313 C CA . PRO A 1 203 ? -5.595 1.403 29.882 1.00 30.38 531 PRO A CA 1
ATOM 1314 C C . PRO A 1 203 ? -6.814 1.459 28.953 1.00 31.02 531 PRO A C 1
ATOM 1315 O O . PRO A 1 203 ? -7.531 0.458 28.838 1.00 32.00 531 PRO A O 1
ATOM 1319 N N . ASP A 1 204 ? -7.048 2.611 28.319 1.00 31.21 532 ASP A N 1
ATOM 1320 C CA A ASP A 1 204 ? -8.126 2.738 27.341 0.50 31.16 532 ASP A CA 1
ATOM 1321 C CA B ASP A 1 204 ? -8.125 2.788 27.346 0.50 31.49 532 ASP A CA 1
ATOM 1322 C C . ASP A 1 204 ? -7.572 2.883 25.930 1.00 31.35 532 ASP A C 1
ATOM 1323 O O . ASP A 1 204 ? -8.295 3.236 24.999 1.00 31.44 532 ASP A O 1
ATOM 1332 N N . ASP A 1 205 ? -6.281 2.602 25.766 1.00 31.25 533 ASP A N 1
ATOM 1333 C CA . ASP A 1 205 ? -5.669 2.724 24.447 1.00 30.96 533 ASP A CA 1
ATOM 1334 C C . ASP A 1 205 ? -5.688 1.357 23.767 1.00 30.50 533 ASP A C 1
ATOM 1335 O O . ASP A 1 205 ? -4.938 0.468 24.147 1.00 30.07 533 ASP A O 1
ATOM 1340 N N . ALA A 1 206 ? -6.561 1.206 22.771 1.00 30.10 534 ALA A N 1
ATOM 1341 C CA . ALA A 1 206 ? -6.744 -0.068 22.062 1.00 29.53 534 ALA A CA 1
ATOM 1342 C C . ALA A 1 206 ? -5.453 -0.612 21.437 1.00 29.65 534 ALA A C 1
ATOM 1343 O O . ALA A 1 206 ? -5.202 -1.834 21.470 1.00 29.04 534 ALA A O 1
ATOM 1345 N N . GLN A 1 207 ? -4.637 0.293 20.884 1.00 28.61 535 GLN A N 1
ATOM 1346 C CA . GLN A 1 207 ? -3.408 -0.091 20.176 1.00 28.57 535 GLN A CA 1
ATOM 1347 C C . GLN A 1 207 ? -2.350 -0.698 21.118 1.00 28.20 535 GLN A C 1
ATOM 1348 O O . GLN A 1 207 ? -1.656 -1.652 20.756 1.00 26.89 535 GLN A O 1
ATOM 1354 N N . LEU A 1 208 ? -2.265 -0.133 22.318 1.00 27.57 536 LEU A N 1
ATOM 1355 C CA . LEU A 1 208 ? -1.365 -0.606 23.353 1.00 28.21 536 LEU A CA 1
ATOM 1356 C C . LEU A 1 208 ? -1.714 -2.006 23.843 1.00 27.71 536 LEU A C 1
ATOM 1357 O O . LEU A 1 208 ? -0.849 -2.856 23.973 1.00 28.01 536 LEU A O 1
ATOM 1362 N N . TRP A 1 209 ? -2.990 -2.241 24.102 1.00 28.19 537 TRP A N 1
ATOM 1363 C CA . TRP A 1 209 ? -3.458 -3.574 24.435 1.00 28.29 537 TRP A CA 1
ATOM 1364 C C . TRP A 1 209 ? -3.215 -4.591 23.308 1.00 28.06 537 TRP A C 1
ATOM 1365 O O . TRP A 1 209 ? -2.772 -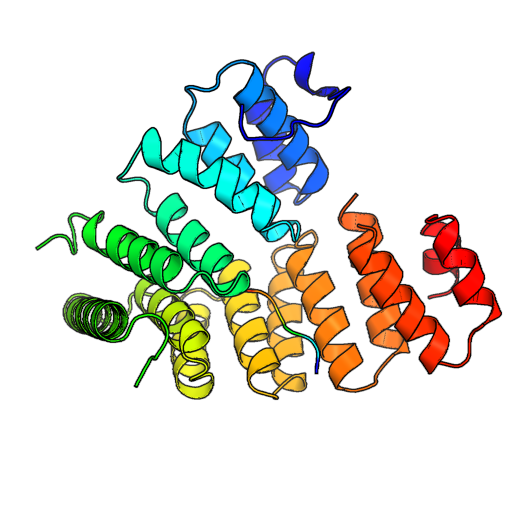5.711 23.570 1.00 29.12 537 TRP A O 1
ATOM 1376 N N . ASN A 1 210 ? -3.464 -4.218 22.057 1.00 27.93 538 ASN A N 1
ATOM 1377 C CA . ASN A 1 210 ? -3.115 -5.135 20.966 1.00 27.52 538 ASN A CA 1
ATOM 1378 C C . ASN A 1 210 ? -1.621 -5.409 20.851 1.00 27.20 538 ASN A C 1
ATOM 1379 O O . ASN A 1 210 ? -1.210 -6.537 20.535 1.00 27.11 538 ASN A O 1
ATOM 1384 N N . LYS A 1 211 ? -0.818 -4.374 21.085 1.00 27.09 539 LYS A N 1
ATOM 1385 C CA . LYS A 1 211 ? 0.633 -4.491 20.991 1.00 27.66 539 LYS A CA 1
ATOM 1386 C C . LYS A 1 211 ? 1.146 -5.425 22.082 1.00 28.11 539 LYS A C 1
ATOM 1387 O O . LYS A 1 211 ? 1.947 -6.311 21.804 1.00 28.06 539 LYS A O 1
ATOM 1393 N N . LEU A 1 212 ? 0.647 -5.235 23.308 1.00 28.49 540 LEU A N 1
ATOM 1394 C CA . LEU A 1 212 ? 0.896 -6.167 24.407 1.00 28.52 540 LEU A CA 1
ATOM 1395 C C . LEU A 1 212 ? 0.482 -7.599 24.071 1.00 28.57 540 LEU A C 1
ATOM 1396 O O . LEU A 1 212 ? 1.233 -8.530 24.331 1.00 29.31 540 LEU A O 1
ATOM 1401 N N . GLY A 1 213 ? -0.707 -7.773 23.499 1.00 29.10 541 GLY A N 1
ATOM 1402 C CA . GLY A 1 213 ? -1.199 -9.102 23.130 1.00 28.46 541 GLY A CA 1
ATOM 1403 C C . GLY A 1 213 ? -0.337 -9.806 22.101 1.00 28.15 541 GLY A C 1
ATOM 1404 O O . GLY A 1 213 ? 0.096 -10.929 22.327 1.00 28.71 541 GLY A O 1
ATOM 1405 N N . ALA A 1 214 ? -0.106 -9.157 20.961 1.00 28.49 542 ALA A N 1
ATOM 1406 C CA . ALA A 1 214 ? 0.857 -9.630 19.928 1.00 28.00 542 ALA A CA 1
ATOM 1407 C C . ALA A 1 214 ? 2.219 -10.052 20.510 1.00 28.44 542 ALA A C 1
ATOM 1408 O O . ALA A 1 214 ? 2.766 -11.117 20.174 1.00 27.71 542 ALA A O 1
ATOM 1410 N N . THR A 1 215 ? 2.752 -9.212 21.394 1.00 28.36 543 THR A N 1
ATOM 1411 C CA . THR A 1 215 ? 4.009 -9.489 22.075 1.00 29.01 543 THR A CA 1
ATOM 1412 C C . THR A 1 215 ? 3.919 -10.806 22.847 1.00 29.32 543 THR A C 1
ATOM 1413 O O . THR A 1 215 ? 4.744 -11.698 22.659 1.00 29.23 543 THR A O 1
ATOM 1417 N N . LEU A 1 216 ? 2.911 -10.912 23.709 1.00 29.48 544 LEU A N 1
ATOM 1418 C CA . LEU A 1 216 ? 2.675 -12.113 24.518 1.00 29.40 544 LEU A CA 1
ATOM 1419 C C . LEU A 1 216 ? 2.459 -13.345 23.642 1.00 29.89 544 LEU A C 1
ATOM 1420 O O . LEU A 1 216 ? 3.019 -14.420 23.910 1.00 30.24 544 LEU A O 1
ATOM 1425 N N . ALA A 1 217 ? 1.676 -13.176 22.576 1.00 29.62 545 ALA A N 1
ATOM 1426 C CA . ALA A 1 217 ? 1.400 -14.247 21.638 1.00 30.28 545 ALA A CA 1
ATOM 1427 C C . ALA A 1 217 ? 2.663 -14.752 20.956 1.00 30.70 545 ALA A C 1
ATOM 1428 O O . ALA A 1 217 ? 2.937 -15.963 20.953 1.00 30.94 545 ALA A O 1
ATOM 1430 N N . ASN A 1 218 ? 3.438 -13.831 20.387 1.00 31.27 546 ASN A N 1
ATOM 1431 C CA . ASN A 1 218 ? 4.701 -14.198 19.753 1.00 32.56 546 ASN A CA 1
ATOM 1432 C C . ASN A 1 218 ? 5.724 -14.774 20.740 1.00 32.96 546 ASN A C 1
ATOM 1433 O O . ASN A 1 218 ? 6.613 -15.501 20.330 1.00 33.66 546 ASN A O 1
ATOM 1438 N N . GLY A 1 219 ? 5.571 -14.455 22.026 1.00 33.75 547 GLY A N 1
ATOM 1439 C CA . GLY A 1 219 ? 6.420 -14.980 23.097 1.00 34.36 547 GLY A CA 1
ATOM 1440 C C . GLY A 1 219 ? 5.833 -16.208 23.786 1.00 35.52 547 GLY A C 1
ATOM 1441 O O . GLY A 1 219 ? 6.136 -16.484 24.956 1.00 35.62 547 GLY A O 1
ATOM 1442 N N . ASN A 1 220 ? 4.980 -16.928 23.059 1.00 35.87 548 ASN A N 1
ATOM 1443 C CA . ASN A 1 220 ? 4.388 -18.200 23.505 1.00 37.05 548 ASN A CA 1
ATOM 1444 C C . ASN A 1 220 ? 3.603 -18.114 24.809 1.00 37.10 548 ASN A C 1
ATOM 1445 O O . ASN A 1 220 ? 3.665 -19.020 25.638 1.00 37.28 548 ASN A O 1
ATOM 1450 N N . ARG A 1 221 ? 2.863 -17.022 24.978 1.00 36.84 549 ARG A N 1
ATOM 1451 C CA . ARG A 1 221 ? 1.966 -16.865 26.116 1.00 36.78 549 ARG A CA 1
ATOM 1452 C C . ARG A 1 221 ? 0.578 -16.454 25.607 1.00 36.66 549 ARG A C 1
ATOM 1453 O O . ARG A 1 221 ? 0.071 -15.385 25.935 1.00 36.69 549 ARG A O 1
ATOM 1455 N N . PRO A 1 222 ? -0.052 -17.326 24.801 1.00 37.05 550 PRO A N 1
ATOM 1456 C CA . PRO A 1 222 ? -1.280 -16.989 24.086 1.00 37.01 550 PRO A CA 1
ATOM 1457 C C . PRO A 1 222 ? -2.498 -16.770 24.978 1.00 37.46 550 PRO A C 1
ATOM 1458 O O . PRO A 1 222 ? -3.419 -16.058 24.580 1.00 37.69 550 PRO A O 1
ATOM 1462 N N . GLN A 1 223 ? -2.515 -17.377 26.165 1.00 37.88 551 GLN A N 1
ATOM 1463 C CA . GLN A 1 223 ? -3.653 -17.222 27.077 1.00 37.93 551 GLN A CA 1
ATOM 1464 C C . GLN A 1 223 ? -3.717 -15.797 27.601 1.00 36.94 551 GLN A C 1
ATOM 1465 O O . GLN A 1 223 ? -4.779 -15.171 27.625 1.00 36.27 551 GLN A O 1
ATOM 1471 N N . GLU A 1 224 ? -2.554 -15.304 28.022 1.00 35.72 552 GLU A N 1
ATOM 1472 C CA . GLU A 1 224 ? -2.378 -13.941 28.470 1.00 35.27 552 GLU A CA 1
ATOM 1473 C C . GLU A 1 224 ? -2.619 -12.952 27.329 1.00 34.07 552 GLU A C 1
ATOM 1474 O O . GLU A 1 224 ? -3.202 -11.892 27.535 1.00 33.61 552 GLU A O 1
ATOM 1480 N N . ALA A 1 225 ? -2.154 -13.304 26.133 1.00 32.99 553 ALA A N 1
ATOM 1481 C CA . ALA A 1 225 ? -2.372 -12.492 24.944 1.00 31.96 553 ALA A CA 1
ATOM 1482 C C . ALA A 1 225 ? -3.861 -12.241 24.716 1.00 31.45 553 ALA A C 1
ATOM 1483 O O . ALA A 1 225 ? -4.265 -11.116 24.386 1.00 31.23 553 ALA A O 1
ATOM 1485 N N . LEU A 1 226 ? -4.673 -13.286 24.910 1.00 31.37 554 LEU A N 1
ATOM 1486 C CA . LEU A 1 226 ? -6.116 -13.218 24.646 1.00 31.35 554 LEU A CA 1
ATOM 1487 C C . LEU A 1 226 ? -6.825 -12.291 25.611 1.00 31.50 554 LEU A C 1
ATOM 1488 O O . LEU A 1 226 ? -7.762 -11.603 25.222 1.00 31.52 554 LEU A O 1
ATOM 1493 N N . ASP A 1 227 ? -6.356 -12.244 26.857 1.00 31.44 555 ASP A N 1
ATOM 1494 C CA . ASP A 1 227 ? -6.858 -11.269 27.813 1.00 32.21 555 ASP A CA 1
ATOM 1495 C C . ASP A 1 227 ? -6.557 -9.851 27.339 1.00 31.56 555 ASP A C 1
ATOM 1496 O O . ASP A 1 227 ? -7.410 -8.977 27.449 1.00 32.06 555 ASP A O 1
ATOM 1501 N N . ALA A 1 228 ? -5.349 -9.618 26.823 1.00 30.72 556 ALA A N 1
ATOM 1502 C CA . ALA A 1 228 ? -5.005 -8.279 26.309 1.00 29.77 556 ALA A CA 1
ATOM 1503 C C . ALA A 1 228 ? -5.871 -7.926 25.104 1.00 29.40 556 ALA A C 1
ATOM 1504 O O . ALA A 1 228 ? -6.352 -6.804 24.985 1.00 28.99 556 ALA A O 1
ATOM 1506 N N . TYR A 1 229 ? -6.044 -8.889 24.199 1.00 29.68 557 TYR A N 1
ATOM 1507 C CA . TYR A 1 229 ? -6.865 -8.695 22.994 1.00 29.65 557 TYR A CA 1
ATOM 1508 C C . TYR A 1 229 ? -8.325 -8.405 23.325 1.00 30.62 557 TYR A C 1
ATOM 1509 O O . TYR A 1 229 ? -8.984 -7.612 22.645 1.00 30.24 557 TYR A O 1
ATOM 1518 N N . ASN A 1 230 ? -8.844 -9.093 24.337 1.00 31.66 558 ASN A N 1
ATOM 1519 C CA . ASN A 1 230 ? -10.206 -8.854 24.802 1.00 33.15 558 ASN A CA 1
ATOM 1520 C C . ASN A 1 230 ? -10.406 -7.424 25.296 1.00 33.39 558 ASN A C 1
ATOM 1521 O O . ASN A 1 230 ? -11.450 -6.821 25.036 1.00 34.09 558 ASN A O 1
ATOM 1526 N N . ARG A 1 231 ? -9.397 -6.882 25.986 1.00 33.84 559 ARG A N 1
ATOM 1527 C CA . ARG A 1 231 ? -9.407 -5.481 26.403 1.00 33.92 559 ARG A CA 1
ATOM 1528 C C . ARG A 1 231 ? -9.407 -4.566 25.188 1.00 33.66 559 ARG A C 1
ATOM 1529 O O . ARG A 1 231 ? -10.163 -3.598 25.150 1.00 34.30 559 ARG A O 1
ATOM 1537 N N . ALA A 1 232 ? -8.568 -4.884 24.201 1.00 32.91 560 ALA A N 1
ATOM 1538 C CA . ALA A 1 232 ? -8.467 -4.098 22.968 1.00 33.19 560 ALA A CA 1
ATOM 1539 C C . ALA A 1 232 ? -9.772 -4.055 22.176 1.00 33.34 560 ALA A C 1
ATOM 1540 O O . ALA A 1 232 ? -10.173 -3.000 21.678 1.00 32.88 560 ALA A O 1
ATOM 1542 N N . LEU A 1 233 ? -10.419 -5.211 22.050 1.00 34.23 561 LEU A N 1
ATOM 1543 C CA . LEU A 1 233 ? -11.689 -5.318 21.326 1.00 34.96 561 LEU A CA 1
ATOM 1544 C C . LEU A 1 233 ? -12.846 -4.614 22.034 1.00 35.88 561 LEU A C 1
ATOM 1545 O O . LEU A 1 233 ? -13.778 -4.125 21.384 1.00 36.38 561 LEU A O 1
ATOM 1550 N N . ASP A 1 234 ? -12.782 -4.565 23.360 1.00 36.79 562 ASP A N 1
ATOM 1551 C CA . ASP A 1 234 ? -13.782 -3.872 24.159 1.00 37.76 562 ASP A CA 1
ATOM 1552 C C . ASP A 1 234 ? -13.686 -2.372 23.919 1.00 37.63 562 ASP A C 1
ATOM 1553 O O . ASP A 1 234 ? -14.702 -1.670 23.909 1.00 38.48 562 ASP A O 1
ATOM 1558 N N . ILE A 1 235 ? -12.470 -1.878 23.706 1.00 37.03 563 ILE A N 1
ATOM 1559 C CA . ILE A 1 235 ? -12.282 -0.464 23.395 1.00 36.23 563 ILE A CA 1
ATOM 1560 C C . ILE A 1 235 ? -12.710 -0.161 21.956 1.00 36.22 563 ILE A C 1
ATOM 1561 O O . ILE A 1 235 ? -13.487 0.763 21.725 1.00 35.67 563 ILE A O 1
ATOM 1566 N N . ASN A 1 236 ? -12.220 -0.965 21.006 1.00 35.76 564 ASN A N 1
ATOM 1567 C CA . ASN A 1 236 ? -12.479 -0.762 19.588 1.00 35.00 564 ASN A CA 1
ATOM 1568 C C . ASN A 1 236 ? -13.033 -2.055 18.981 1.00 34.71 564 ASN A C 1
ATOM 1569 O O . ASN A 1 236 ? -12.275 -2.938 18.556 1.00 34.59 564 ASN A O 1
ATOM 1574 N N . PRO A 1 237 ? -14.372 -2.193 18.968 1.00 33.97 565 PRO A N 1
ATOM 1575 C CA . PRO A 1 237 ? -15.005 -3.400 18.450 1.00 33.81 565 PRO A CA 1
ATOM 1576 C C . PRO A 1 237 ? -14.778 -3.627 16.947 1.00 33.07 565 PRO A C 1
ATOM 1577 O O . PRO A 1 237 ? -15.145 -4.679 16.429 1.00 34.05 565 PRO A O 1
ATOM 1581 N N . GLY A 1 238 ? -14.198 -2.661 16.248 1.00 32.03 566 GLY A N 1
ATOM 1582 C CA . GLY A 1 238 ? -13.950 -2.814 14.812 1.00 31.23 566 GLY A CA 1
ATOM 1583 C C . GLY A 1 238 ? -12.495 -3.074 14.449 1.00 30.96 566 GLY A C 1
ATOM 1584 O O . GLY A 1 238 ? -12.133 -3.073 13.278 1.00 30.80 566 GLY A O 1
ATOM 1585 N N . TYR A 1 239 ? -11.677 -3.330 15.469 1.00 30.01 567 TYR A N 1
ATOM 1586 C CA . TYR A 1 239 ? -10.232 -3.540 15.334 1.00 28.75 567 TYR A CA 1
ATOM 1587 C C . TYR A 1 239 ? -9.964 -4.917 14.711 1.00 28.10 567 TYR A C 1
ATOM 1588 O O . TYR A 1 239 ? -9.795 -5.899 15.427 1.00 28.15 567 TYR A O 1
ATOM 1597 N N . VAL A 1 240 ? -9.931 -4.971 13.381 1.00 26.89 568 VAL A N 1
ATOM 1598 C CA . VAL A 1 240 ? -9.823 -6.226 12.634 1.00 26.13 568 VAL A CA 1
ATOM 1599 C C . VAL A 1 240 ? -8.524 -6.979 12.922 1.00 26.06 568 VAL A C 1
ATOM 1600 O O . VAL A 1 240 ? -8.526 -8.203 13.011 1.00 25.43 568 VAL A O 1
ATOM 1604 N N . ARG A 1 241 ? -7.429 -6.231 13.080 1.00 26.25 569 ARG A N 1
ATOM 1605 C CA . ARG A 1 241 ? -6.136 -6.804 13.461 1.00 26.48 569 ARG A CA 1
ATOM 1606 C C . ARG A 1 241 ? -6.200 -7.593 14.775 1.00 26.55 569 ARG A C 1
ATOM 1607 O O . ARG A 1 241 ? -5.556 -8.629 14.897 1.00 26.18 569 ARG A O 1
ATOM 1615 N N . VAL A 1 242 ? -6.946 -7.084 15.753 1.00 26.81 570 VAL A N 1
ATOM 1616 C CA . VAL A 1 242 ? -7.092 -7.751 17.054 1.00 27.24 570 VAL A CA 1
ATOM 1617 C C . VAL A 1 242 ? -7.872 -9.036 16.868 1.00 27.61 570 VAL A C 1
ATOM 1618 O O . VAL A 1 242 ? -7.485 -10.076 17.401 1.00 28.84 570 VAL A O 1
ATOM 1622 N N . MET A 1 243 ? -8.956 -8.962 16.100 1.00 27.83 571 MET A N 1
ATOM 1623 C CA . MET A 1 243 ? -9.757 -10.136 15.725 1.00 28.79 571 MET A CA 1
ATOM 1624 C C . MET A 1 243 ? -8.906 -11.198 15.035 1.00 27.84 571 MET A C 1
ATOM 1625 O O . MET A 1 243 ? -8.982 -12.370 15.370 1.00 27.45 571 MET A O 1
ATOM 1630 N N . TYR A 1 244 ? -8.101 -10.782 14.062 1.00 27.83 572 TYR A N 1
ATOM 1631 C CA . TYR A 1 244 ? -7.188 -11.713 13.388 1.00 28.07 572 TYR A CA 1
ATOM 1632 C C . TYR A 1 244 ? -6.209 -12.329 14.406 1.00 27.44 572 TYR A C 1
ATOM 1633 O O . TYR A 1 244 ? -6.067 -13.552 14.473 1.00 26.59 572 TYR A O 1
ATOM 1642 N N . ASN A 1 245 ? -5.564 -11.474 15.203 1.00 27.25 573 ASN A N 1
ATOM 1643 C CA . ASN A 1 245 ? -4.620 -11.901 16.254 1.00 27.28 573 ASN A CA 1
ATOM 1644 C C . ASN A 1 245 ? -5.247 -12.930 17.230 1.00 27.93 573 ASN A C 1
ATOM 1645 O O . ASN A 1 245 ? -4.574 -13.870 17.665 1.00 28.53 573 ASN A O 1
ATOM 1650 N N . MET A 1 246 ? -6.524 -12.745 17.559 1.00 28.17 574 MET A N 1
ATOM 1651 C CA . MET A 1 246 ? -7.244 -13.686 18.426 1.00 29.69 574 MET A CA 1
ATOM 1652 C C . MET A 1 246 ? -7.442 -15.025 17.730 1.00 29.15 574 MET A C 1
ATOM 1653 O O . MET A 1 246 ? -7.257 -16.071 18.343 1.00 29.41 574 MET A O 1
ATOM 1658 N N . ALA A 1 247 ? -7.823 -15.006 16.452 1.00 29.31 575 ALA A N 1
ATOM 1659 C CA . ALA A 1 247 ? -7.860 -16.245 15.665 1.00 29.61 575 ALA A CA 1
ATOM 1660 C C . ALA A 1 247 ? -6.498 -16.961 15.742 1.00 29.83 575 ALA A C 1
ATOM 1661 O O . ALA A 1 247 ? -6.432 -18.183 15.917 1.00 30.51 575 ALA A O 1
ATOM 1663 N N . VAL A 1 248 ? -5.418 -16.194 15.616 1.00 29.09 576 VAL A N 1
ATOM 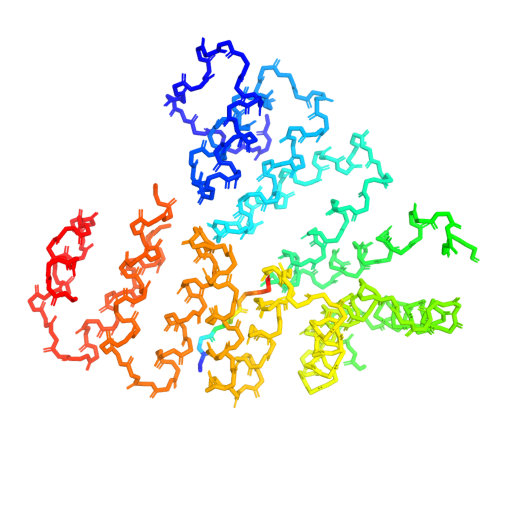1664 C CA . VAL A 1 248 ? -4.065 -16.750 15.634 1.00 28.62 576 VAL A CA 1
ATOM 1665 C C . VAL A 1 248 ? -3.769 -17.428 16.962 1.00 28.86 576 VAL A C 1
ATOM 1666 O O . VAL A 1 248 ? -3.305 -18.566 16.982 1.00 28.16 576 VAL A O 1
ATOM 1670 N N . SER A 1 249 ? -4.056 -16.733 18.064 1.00 29.14 577 SER A N 1
ATOM 1671 C CA . SER A 1 249 ? -3.742 -17.261 19.393 1.00 29.88 577 SER A CA 1
ATOM 1672 C C . SER A 1 249 ? -4.587 -18.491 19.697 1.00 30.59 577 SER A C 1
ATOM 1673 O O . SER A 1 249 ? -4.076 -19.455 20.257 1.00 31.59 577 SER A O 1
ATOM 1676 N N . TYR A 1 250 ? -5.871 -18.464 19.320 1.00 30.73 578 TYR A N 1
ATOM 1677 C CA . TYR A 1 250 ? -6.747 -19.618 19.530 1.00 30.82 578 TYR A CA 1
ATOM 1678 C C . TYR A 1 250 ? -6.275 -20.809 18.720 1.00 30.96 578 TYR A C 1
ATOM 1679 O O . TYR A 1 250 ? -6.294 -21.942 19.199 1.00 31.03 578 TYR A O 1
ATOM 1688 N N . SER A 1 251 ? -5.844 -20.539 17.492 1.00 31.15 579 SER A N 1
ATOM 1689 C CA . SER A 1 251 ? -5.287 -21.569 16.623 1.00 31.88 579 SER A CA 1
ATOM 1690 C C . SER A 1 251 ? -4.005 -22.156 17.227 1.00 32.06 579 SER A C 1
ATOM 1691 O O . SER A 1 251 ? -3.819 -23.381 17.246 1.00 32.18 579 SER A O 1
ATOM 1694 N N . ASN A 1 252 ? -3.148 -21.279 17.746 1.00 31.80 580 ASN A N 1
ATOM 1695 C CA . ASN A 1 252 ? -1.946 -21.691 18.462 1.00 32.54 580 ASN A CA 1
ATOM 1696 C C . ASN A 1 252 ? -2.221 -22.604 19.658 1.00 32.34 580 ASN A C 1
ATOM 1697 O O . ASN A 1 252 ? -1.457 -23.515 19.903 1.00 32.62 580 ASN A O 1
ATOM 1702 N N . MET A 1 253 ? -3.325 -22.376 20.361 1.00 32.65 581 MET A N 1
ATOM 1703 C CA . MET A 1 253 ? -3.730 -23.232 21.487 1.00 33.74 581 MET A CA 1
ATOM 1704 C C . MET A 1 253 ? -4.615 -24.398 21.038 1.00 32.50 581 MET A C 1
ATOM 1705 O O . MET A 1 253 ? -5.157 -25.129 21.873 1.00 33.12 581 MET A O 1
ATOM 1710 N N . SER A 1 254 ? -4.771 -24.549 19.726 1.00 31.47 582 SER A N 1
ATOM 1711 C CA . SER A 1 254 ? -5.638 -25.568 19.130 1.00 30.09 582 SER A CA 1
ATOM 1712 C C . SER A 1 254 ? -7.068 -25.536 19.665 1.00 29.56 582 SER A C 1
ATOM 1713 O O . SER A 1 254 ? -7.681 -26.579 19.887 1.00 29.28 582 SER A O 1
ATOM 1716 N N . GLN A 1 255 ? -7.588 -24.338 19.902 1.00 29.53 583 GLN A N 1
ATOM 1717 C CA . GLN A 1 255 ? -9.004 -24.166 20.200 1.00 29.12 583 GLN A CA 1
ATOM 1718 C C . GLN A 1 255 ? -9.660 -23.661 18.911 1.00 28.69 583 GLN A C 1
ATOM 1719 O O . GLN A 1 255 ? -9.899 -22.462 18.735 1.00 28.05 583 GLN A O 1
ATOM 1725 N N . TYR A 1 256 ? -9.907 -24.603 18.002 1.00 28.40 584 TYR A N 1
ATOM 1726 C CA . TYR A 1 256 ? -10.275 -24.293 16.624 1.00 27.92 584 TYR A CA 1
ATOM 1727 C C . TYR A 1 256 ? -11.698 -23.779 16.436 1.00 27.87 584 TYR A C 1
ATOM 1728 O O . TYR A 1 256 ? -11.981 -23.067 15.461 1.00 28.02 584 TYR A O 1
ATOM 1737 N N . ASP A 1 257 ? -12.604 -24.162 17.334 1.00 28.06 585 ASP A N 1
ATOM 1738 C CA . ASP A 1 257 ? -13.945 -23.596 17.309 1.00 28.06 585 ASP A CA 1
ATOM 1739 C C . ASP A 1 257 ? -13.859 -22.091 17.563 1.00 28.04 585 ASP A C 1
ATOM 1740 O O . ASP A 1 257 ? -14.531 -21.307 16.890 1.00 28.48 585 ASP A O 1
ATOM 1745 N N . LEU A 1 258 ? -13.017 -21.703 18.518 1.00 27.33 586 LEU A N 1
ATOM 1746 C CA . LEU A 1 258 ? -12.883 -20.315 18.916 1.00 27.57 586 LEU A CA 1
ATOM 1747 C C . LEU A 1 258 ? -12.103 -19.546 17.865 1.00 27.63 586 LEU A C 1
ATOM 1748 O O . LEU A 1 258 ? -12.411 -18.383 17.583 1.00 27.82 586 LEU A O 1
ATOM 1753 N N . ALA A 1 259 ? -11.104 -20.201 17.276 1.00 26.67 587 ALA A N 1
ATOM 1754 C CA . ALA A 1 259 ? -10.339 -19.589 16.203 1.00 26.98 587 ALA A CA 1
ATOM 1755 C C . ALA A 1 259 ? -11.223 -19.317 14.989 1.00 27.00 587 ALA A C 1
ATOM 1756 O O . ALA A 1 259 ? -11.147 -18.241 14.407 1.00 27.02 587 ALA A O 1
ATOM 1758 N N . ALA A 1 260 ? -12.051 -20.296 14.625 1.00 26.43 588 ALA A N 1
ATOM 1759 C CA . ALA A 1 260 ? -12.954 -20.174 13.481 1.00 26.99 588 ALA A CA 1
ATOM 1760 C C . ALA A 1 260 ? -13.949 -19.028 13.663 1.00 26.91 588 ALA A C 1
ATOM 1761 O O . ALA A 1 260 ? -14.189 -18.251 12.733 1.00 26.62 588 ALA A O 1
ATOM 1763 N N . LYS A 1 261 ? -14.498 -18.913 14.870 1.00 27.16 589 LYS A N 1
ATOM 1764 C CA . LYS A 1 261 ? -15.429 -17.831 15.186 1.00 27.62 589 LYS A CA 1
ATOM 1765 C C . LYS A 1 261 ? -14.792 -16.461 15.026 1.00 27.48 589 LYS A C 1
ATOM 1766 O O . LYS A 1 261 ? -15.409 -15.571 14.470 1.00 27.93 589 LYS A O 1
ATOM 1768 N N . GLN A 1 262 ? -13.568 -16.291 15.519 1.00 28.41 590 GLN A N 1
ATOM 1769 C CA . GLN A 1 262 ? -12.895 -15.002 15.466 1.00 28.85 590 GLN A CA 1
ATOM 1770 C C . GLN A 1 262 ? -12.469 -14.687 14.046 1.00 28.92 590 GLN A C 1
ATOM 1771 O O . GLN A 1 262 ? -12.485 -13.529 13.617 1.00 29.17 590 GLN A O 1
ATOM 1777 N N . LEU A 1 263 ? -12.086 -15.723 13.309 1.00 28.93 591 LEU A N 1
ATOM 1778 C CA . LEU A 1 263 ? -11.635 -15.527 11.943 1.00 28.79 591 LEU A CA 1
ATOM 1779 C C . LEU A 1 263 ? -12.775 -15.094 10.994 1.00 28.85 591 LEU A C 1
ATOM 1780 O O . LEU A 1 263 ? -12.573 -14.260 10.122 1.00 29.56 591 LEU A O 1
ATOM 1785 N N . VAL A 1 264 ? -13.954 -15.679 11.173 1.00 28.73 592 VAL A N 1
ATOM 1786 C CA . VAL A 1 264 ? -15.168 -15.268 10.470 1.00 28.97 592 VAL A CA 1
ATOM 1787 C C . VAL A 1 264 ? -15.468 -13.786 10.729 1.00 28.56 592 VAL A C 1
ATOM 1788 O O . VAL A 1 264 ? -15.696 -13.037 9.791 1.00 27.96 592 VAL A O 1
ATOM 1792 N N . ARG A 1 265 ? -15.453 -13.377 12.000 1.00 28.21 593 ARG A N 1
ATOM 1793 C CA . ARG A 1 265 ? -15.613 -11.971 12.378 1.00 27.72 593 ARG A CA 1
ATOM 1794 C C . ARG A 1 265 ? -14.595 -11.109 11.652 1.00 27.62 593 ARG A C 1
ATOM 1795 O O . ARG A 1 265 ? -14.969 -10.115 11.031 1.00 27.37 593 ARG A O 1
ATOM 1797 N N . ALA A 1 266 ? -13.317 -11.502 11.727 1.00 27.82 594 ALA A N 1
ATOM 1798 C CA . ALA A 1 266 ? -12.209 -10.814 11.028 1.00 28.09 594 ALA A CA 1
ATOM 1799 C C . ALA A 1 266 ? -12.408 -10.655 9.528 1.00 28.38 594 ALA A C 1
ATOM 1800 O O . ALA A 1 266 ? -12.261 -9.540 9.012 1.00 28.64 594 ALA A O 1
ATOM 1802 N N . ILE A 1 267 ? -12.701 -11.762 8.836 1.00 28.00 595 ILE A N 1
ATOM 1803 C CA . ILE A 1 267 ? -12.998 -11.733 7.391 1.00 28.61 595 ILE A CA 1
ATOM 1804 C C . ILE A 1 267 ? -14.186 -10.831 7.070 1.00 28.88 595 ILE A C 1
ATOM 1805 O O . ILE A 1 267 ? -14.101 -9.978 6.201 1.00 29.53 595 ILE A O 1
ATOM 1810 N N . TYR A 1 268 ? -15.291 -11.027 7.770 1.00 29.69 596 TYR A N 1
ATOM 1811 C CA . TYR A 1 268 ? -16.483 -10.223 7.567 1.00 30.47 596 TYR A CA 1
ATOM 1812 C C . TYR A 1 268 ? -16.180 -8.739 7.741 1.00 31.22 596 TYR A C 1
ATOM 1813 O O . TYR A 1 268 ? -16.579 -7.908 6.910 1.00 31.42 596 TYR A O 1
ATOM 1822 N N . MET A 1 269 ? -15.463 -8.413 8.809 1.00 31.85 597 MET A N 1
ATOM 1823 C CA . MET A 1 269 ? -15.179 -7.030 9.141 1.00 33.26 597 MET A CA 1
ATOM 1824 C C . MET A 1 269 ? -14.131 -6.420 8.210 1.00 33.91 597 MET A C 1
ATOM 1825 O O . MET A 1 269 ? -14.176 -5.229 7.912 1.00 33.54 597 MET A O 1
ATOM 1830 N N . GLN A 1 270 ? -13.203 -7.239 7.739 1.00 34.94 598 GLN A N 1
ATOM 1831 C CA . GLN A 1 270 ? -12.115 -6.725 6.906 1.00 35.95 598 GLN A CA 1
ATOM 1832 C C . GLN A 1 270 ? -12.654 -6.098 5.619 1.00 36.23 598 GLN A C 1
ATOM 1833 O O . GLN A 1 270 ? -12.202 -5.032 5.211 1.00 36.03 598 GLN A O 1
ATOM 1839 N N . VAL A 1 271 ? -13.639 -6.755 5.006 1.00 36.94 599 VAL A N 1
ATOM 1840 C CA . VAL A 1 271 ? -14.093 -6.416 3.652 1.00 37.52 599 VAL A CA 1
ATOM 1841 C C . VAL A 1 271 ? -15.061 -5.228 3.611 1.00 37.87 599 VAL A C 1
ATOM 1842 O O . VAL A 1 271 ? -15.842 -5.027 4.532 1.00 39.25 599 VAL A O 1
ATOM 1846 N N . THR A 1 285 ? -7.284 -10.652 1.907 1.00 32.84 613 THR A N 1
ATOM 1847 C CA . THR A 1 285 ? -8.501 -11.415 2.194 1.00 32.93 613 THR A CA 1
ATOM 1848 C C . THR A 1 285 ? -8.356 -12.927 1.910 1.00 32.53 613 THR A C 1
ATOM 1849 O O . THR A 1 285 ? -8.788 -13.766 2.710 1.00 32.31 613 THR A O 1
ATOM 1851 N N . ARG A 1 286 ? -7.750 -13.265 0.776 1.00 32.10 614 ARG A N 1
ATOM 1852 C CA . ARG A 1 286 ? -7.543 -14.660 0.383 1.00 32.21 614 ARG A CA 1
ATOM 1853 C C . ARG A 1 286 ? -6.632 -15.430 1.348 1.00 31.90 614 ARG A C 1
ATOM 1854 O O . ARG A 1 286 ? -6.839 -16.620 1.594 1.00 32.11 614 ARG A O 1
ATOM 1862 N N . SER A 1 287 ? -5.634 -14.742 1.894 1.00 31.53 615 SER A N 1
ATOM 1863 C CA . SER A 1 287 ? -4.783 -15.315 2.924 1.00 31.35 615 SER A CA 1
ATOM 1864 C C . SER A 1 287 ? -5.605 -15.730 4.142 1.00 31.08 615 SER A C 1
ATOM 1865 O O . SER A 1 287 ? -5.354 -16.786 4.721 1.00 30.64 615 SER A O 1
ATOM 1867 N N . MET A 1 288 ? -6.607 -14.921 4.516 1.00 30.88 616 MET A N 1
ATOM 1868 C CA . MET A 1 288 ? -7.425 -15.234 5.690 1.00 30.69 616 MET A CA 1
ATOM 1869 C C . MET A 1 288 ? -8.340 -16.398 5.383 1.00 30.05 616 MET A C 1
ATOM 1870 O O . MET A 1 288 ? -8.526 -17.283 6.210 1.00 29.65 616 MET A O 1
ATOM 1875 N N . TRP A 1 289 ? -8.924 -16.386 4.186 1.00 30.10 617 TRP A N 1
ATOM 1876 C CA . TRP A 1 289 ? -9.715 -17.518 3.708 1.00 29.46 617 TRP A CA 1
ATOM 1877 C C . TRP A 1 289 ? -8.909 -18.803 3.669 1.00 29.18 617 TRP A C 1
ATOM 1878 O O . TRP A 1 289 ? -9.407 -19.852 4.056 1.00 29.14 617 TRP A O 1
ATOM 1889 N N . ASP A 1 290 ? -7.648 -18.729 3.238 1.00 29.25 618 ASP A N 1
ATOM 1890 C CA . ASP A 1 290 ? -6.794 -19.925 3.234 1.00 28.81 618 ASP A CA 1
ATOM 1891 C C . ASP A 1 290 ? -6.491 -20.420 4.659 1.00 28.88 618 ASP A C 1
ATOM 1892 O O . ASP A 1 290 ? -6.492 -21.624 4.931 1.00 27.95 618 ASP A O 1
ATOM 1897 N N . PHE A 1 291 ? -6.240 -19.476 5.568 1.00 28.95 619 PHE A N 1
ATOM 1898 C CA . PHE A 1 291 ? -6.053 -19.793 6.996 1.00 28.69 619 PHE A CA 1
ATOM 1899 C C . PHE A 1 291 ? -7.344 -20.453 7.532 1.00 28.48 619 PHE A C 1
ATOM 1900 O O . PHE A 1 291 ? -7.312 -21.512 8.172 1.00 27.68 619 PHE A O 1
ATOM 1908 N N . PHE A 1 292 ? -8.482 -19.851 7.213 1.00 28.72 620 PHE A N 1
ATOM 1909 C CA . PHE A 1 292 ? -9.790 -20.412 7.593 1.00 28.84 620 PHE A CA 1
ATOM 1910 C C . PHE A 1 292 ? -9.969 -21.825 7.074 1.00 28.92 620 PHE A C 1
ATOM 1911 O O . PHE A 1 292 ? -10.434 -22.705 7.798 1.00 28.36 620 PHE A O 1
ATOM 1919 N N . ARG A 1 293 ? -9.541 -22.058 5.835 1.00 28.95 621 ARG A N 1
ATOM 1920 C CA . ARG A 1 293 ? -9.612 -23.385 5.230 1.00 29.21 621 ARG A CA 1
ATOM 1921 C C . ARG A 1 293 ? -8.845 -24.449 6.031 1.00 29.56 621 ARG A C 1
ATOM 1922 O O . ARG A 1 293 ? -9.307 -25.581 6.147 1.00 30.02 621 ARG A O 1
ATOM 1930 N N . MET A 1 294 ? -7.690 -24.073 6.586 1.00 29.81 622 MET A N 1
ATOM 1931 C CA . MET A 1 294 ? -6.858 -24.966 7.410 1.00 30.25 622 MET A CA 1
ATOM 1932 C C . MET A 1 294 ? -7.517 -25.321 8.738 1.00 29.85 622 MET A C 1
ATOM 1933 O O . MET A 1 294 ? -7.367 -26.440 9.222 1.00 29.51 622 MET A O 1
ATOM 1938 N N . LEU A 1 295 ? -8.207 -24.348 9.331 1.00 29.69 623 LEU A N 1
ATOM 1939 C CA . LEU A 1 295 ? -8.986 -24.568 10.556 1.00 29.20 623 LEU A CA 1
ATOM 1940 C C . LEU A 1 295 ? -10.099 -25.548 10.282 1.00 29.12 623 LEU A C 1
ATOM 1941 O O . LEU A 1 295 ? -10.332 -26.471 11.051 1.00 29.47 623 LEU A O 1
ATOM 1946 N N . LEU A 1 296 ? -10.797 -25.360 9.169 1.00 29.33 624 LEU A N 1
ATOM 1947 C CA . LEU A 1 296 ? -11.906 -26.252 8.851 1.00 29.27 624 LEU A CA 1
ATOM 1948 C C . LEU A 1 296 ? -11.420 -27.673 8.589 1.00 29.75 624 LEU A C 1
ATOM 1949 O O . LEU A 1 296 ? -12.074 -28.644 8.993 1.00 29.52 624 LEU A O 1
ATOM 1954 N N . ASN A 1 297 ? -10.250 -27.788 7.965 1.00 30.36 625 ASN A N 1
ATOM 1955 C CA . ASN A 1 297 ? -9.647 -29.092 7.704 1.00 31.41 625 ASN A CA 1
ATOM 1956 C C . ASN A 1 297 ? -9.242 -29.806 8.991 1.00 32.16 625 ASN A C 1
ATOM 1957 O O . ASN A 1 297 ? -9.567 -30.992 9.202 1.00 31.91 625 ASN A O 1
ATOM 1962 N N . VAL A 1 298 ? -8.532 -29.086 9.854 1.00 32.28 626 VAL A N 1
ATOM 1963 C CA . VAL A 1 298 ? -8.021 -29.698 11.066 1.00 33.44 626 VAL A CA 1
ATOM 1964 C C . VAL A 1 298 ? -9.152 -30.207 11.973 1.00 33.79 626 VAL A C 1
ATOM 1965 O O . VAL A 1 298 ? -9.034 -31.272 12.592 1.00 33.51 626 VAL A O 1
ATOM 1969 N N . MET A 1 299 ? -10.259 -29.464 12.009 1.00 34.09 627 MET A N 1
ATOM 1970 C CA . MET A 1 299 ? -11.430 -29.837 12.807 1.00 34.98 627 MET A CA 1
ATOM 1971 C C . MET A 1 299 ? -12.289 -30.913 12.137 1.00 34.57 627 MET A C 1
ATOM 1972 O O . MET A 1 299 ? -13.369 -31.225 12.612 1.00 34.85 627 MET A O 1
ATOM 1977 N N . ASN A 1 300 ? -11.786 -31.485 11.047 1.00 34.87 628 ASN A N 1
ATOM 1978 C CA . ASN A 1 300 ? -12.474 -32.546 10.295 1.00 35.42 628 ASN A CA 1
ATOM 1979 C C . ASN A 1 300 ? -13.803 -32.113 9.696 1.00 35.16 628 ASN A C 1
ATOM 1980 O O . ASN A 1 300 ? -14.802 -32.821 9.807 1.00 34.91 628 ASN A O 1
ATOM 1985 N N . ARG A 1 301 ? -13.811 -30.952 9.046 1.00 35.37 629 ARG A N 1
ATOM 1986 C CA . ARG A 1 301 ? -15.014 -30.484 8.348 1.00 35.29 629 ARG A CA 1
ATOM 1987 C C . ARG A 1 301 ? -14.769 -30.283 6.853 1.00 35.61 629 ARG A C 1
ATOM 1988 O O . ARG A 1 301 ? -14.686 -29.148 6.382 1.00 35.58 629 ARG A O 1
ATOM 1996 N N . PRO A 1 302 ? -14.628 -31.394 6.100 1.00 36.13 630 PRO A N 1
ATOM 1997 C CA . PRO A 1 302 ? -14.419 -31.278 4.659 1.00 35.98 630 PRO A CA 1
ATOM 1998 C C . PRO A 1 302 ? -15.570 -30.590 3.930 1.00 36.24 630 PRO A C 1
ATOM 1999 O O . PRO A 1 302 ? -15.325 -29.886 2.952 1.00 36.44 630 PRO A O 1
ATOM 2003 N N . ASP A 1 303 ? -16.804 -30.767 4.411 1.00 36.37 631 ASP A N 1
ATOM 2004 C CA . ASP A 1 303 ? -17.961 -30.067 3.834 1.00 36.43 631 ASP A CA 1
ATOM 2005 C C . ASP A 1 303 ? -17.796 -28.531 3.855 1.00 36.73 631 ASP A C 1
ATOM 2006 O O . ASP A 1 303 ? -18.205 -27.821 2.933 1.00 37.59 631 ASP A O 1
ATOM 2011 N N . LEU A 1 304 ? -17.173 -28.023 4.905 1.00 36.02 632 LEU A N 1
ATOM 2012 C CA . LEU A 1 304 ? -17.042 -26.590 5.082 1.00 35.25 632 LEU A CA 1
ATOM 2013 C C . LEU A 1 304 ? -15.852 -26.030 4.306 1.00 35.12 632 LEU A C 1
ATOM 2014 O O . LEU A 1 304 ? -15.924 -24.917 3.778 1.00 35.07 632 LEU A O 1
ATOM 2019 N N . VAL A 1 305 ? -14.782 -26.823 4.232 1.00 34.78 633 VAL A N 1
ATOM 2020 C CA . VAL A 1 305 ? -13.557 -26.496 3.486 1.00 35.15 633 VAL A CA 1
ATOM 2021 C C . VAL A 1 305 ? -13.872 -26.138 2.037 1.00 35.35 633 VAL A C 1
ATOM 2022 O O . VAL A 1 305 ? -13.432 -25.105 1.523 1.00 34.84 633 VAL A O 1
ATOM 2026 N N . GLU A 1 306 ? -14.678 -26.983 1.401 1.00 35.82 634 GLU A N 1
ATOM 2027 C CA . GLU A 1 306 ? -15.107 -26.760 0.025 1.00 36.63 634 GLU A CA 1
ATOM 2028 C C . GLU A 1 306 ? -15.898 -25.456 -0.133 1.00 36.57 634 GLU A C 1
ATOM 2029 O O . GLU A 1 306 ? -15.865 -24.831 -1.176 1.00 37.73 634 GLU A O 1
ATOM 2031 N N . LEU A 1 307 ? -16.578 -25.025 0.918 1.00 36.65 635 LEU A N 1
ATOM 2032 C CA . LEU A 1 307 ? -17.405 -23.812 0.855 1.00 36.53 635 LEU A CA 1
ATOM 2033 C C . LEU A 1 307 ? -16.582 -22.520 0.916 1.00 36.40 635 LEU A C 1
ATOM 2034 O O . LEU A 1 307 ? -17.072 -21.450 0.553 1.00 36.51 635 LEU A O 1
ATOM 2039 N N . THR A 1 308 ? -15.335 -22.619 1.377 1.00 36.21 636 THR A N 1
ATOM 2040 C CA . THR A 1 308 ? -14.457 -21.454 1.518 1.00 36.31 636 THR A CA 1
ATOM 2041 C C . THR A 1 308 ? -14.021 -20.841 0.187 1.00 37.52 636 THR A C 1
ATOM 2042 O O . THR A 1 308 ? -13.693 -19.660 0.127 1.00 37.48 636 THR A O 1
ATOM 2046 N N . TYR A 1 309 ? -14.017 -21.631 -0.885 1.00 38.52 637 TYR A N 1
ATOM 2047 C CA . TYR A 1 309 ? -13.635 -21.082 -2.194 1.00 39.62 637 TYR A CA 1
ATOM 2048 C C . TYR A 1 309 ? -14.645 -20.068 -2.727 1.00 40.13 637 TYR A C 1
ATOM 2049 O O . TYR A 1 309 ? -14.267 -19.134 -3.432 1.00 40.71 637 TYR A O 1
ATOM 2058 N N . ALA A 1 310 ? -15.917 -20.241 -2.377 1.00 40.77 638 ALA A N 1
ATOM 2059 C CA . ALA A 1 310 ? -16.951 -19.284 -2.787 1.00 41.48 638 ALA A CA 1
ATOM 2060 C C . ALA A 1 310 ? -16.768 -17.949 -2.088 1.00 41.95 638 ALA A C 1
ATOM 2061 O O . ALA A 1 310 ? -17.263 -16.926 -2.563 1.00 42.54 638 ALA A O 1
ATOM 2063 N N . GLN A 1 311 ? -16.055 -17.971 -0.960 1.00 42.21 639 GLN A N 1
ATOM 2064 C CA . GLN A 1 311 ? -15.760 -16.772 -0.169 1.00 42.49 639 GLN A CA 1
ATOM 2065 C C . GLN A 1 311 ? -16.991 -15.958 0.249 1.00 42.43 639 GLN A C 1
ATOM 2066 O O . GLN A 1 311 ? -16.945 -14.726 0.319 1.00 42.67 639 GLN A O 1
ATOM 2072 N N . ASN A 1 312 ? -18.092 -16.659 0.508 1.00 42.44 640 ASN A N 1
ATOM 2073 C CA . ASN A 1 312 ? -19.252 -16.080 1.164 1.00 42.29 640 ASN A CA 1
ATOM 2074 C C . ASN A 1 312 ? -19.163 -16.420 2.644 1.00 41.86 640 ASN A C 1
ATOM 2075 O O . ASN A 1 312 ? -19.115 -17.599 3.015 1.00 41.40 640 ASN A O 1
ATOM 2080 N N . VAL A 1 313 ? -19.145 -15.391 3.489 1.00 41.74 641 VAL A N 1
ATOM 2081 C CA . VAL A 1 313 ? -18.954 -15.573 4.923 1.00 42.00 641 VAL A CA 1
ATOM 2082 C C . VAL A 1 313 ? -20.242 -16.053 5.640 1.00 42.40 641 VAL A C 1
ATOM 2083 O O . VAL A 1 313 ? -20.181 -16.645 6.725 1.00 42.30 641 VAL A O 1
ATOM 2087 N N . GLU A 1 314 ? -21.396 -15.815 5.010 1.00 42.50 642 GLU A N 1
ATOM 2088 C CA . GLU A 1 314 ? -22.724 -16.092 5.602 1.00 42.62 642 GLU A CA 1
ATOM 2089 C C . GLU A 1 314 ? -22.965 -17.518 6.097 1.00 41.85 642 GLU A C 1
ATOM 2090 O O . GLU A 1 314 ? -23.398 -17.687 7.245 1.00 42.16 642 GLU A O 1
ATOM 2096 N N . PRO A 1 315 ? -22.694 -18.548 5.258 1.00 40.52 643 PRO A N 1
ATOM 2097 C CA . PRO A 1 315 ? -22.860 -19.905 5.769 1.00 39.84 643 PRO A CA 1
ATOM 2098 C C . PRO A 1 315 ? -21.979 -20.197 6.962 1.00 39.16 643 PRO A C 1
ATOM 2099 O O . PRO A 1 315 ? -22.345 -21.018 7.797 1.00 39.13 643 PRO A O 1
ATOM 2103 N N . PHE A 1 316 ? -20.825 -19.530 7.032 1.00 38.05 644 PHE A N 1
ATOM 2104 C CA . PHE A 1 316 ? -19.911 -19.717 8.149 1.00 37.55 644 PHE A CA 1
ATOM 2105 C C . PHE A 1 316 ? -20.319 -18.907 9.370 1.00 37.51 644 PHE A C 1
ATOM 2106 O O . PHE A 1 316 ? -20.093 -19.332 10.499 1.00 37.63 644 PHE A O 1
ATOM 2114 N N . ALA A 1 317 ? -20.904 -17.736 9.137 1.00 38.23 645 ALA A N 1
ATOM 2115 C CA . ALA A 1 317 ? -21.479 -16.939 10.206 1.00 38.45 645 ALA A CA 1
ATOM 2116 C C . ALA A 1 317 ? -22.601 -17.737 10.858 1.00 39.08 645 ALA A C 1
ATOM 2117 O O . ALA A 1 317 ? -22.648 -17.842 12.079 1.00 38.41 645 ALA A O 1
ATOM 2119 N N . LYS A 1 318 ? -23.481 -18.324 10.038 1.00 39.67 646 LYS A N 1
ATOM 2120 C CA . LYS A 1 318 ? -24.521 -19.229 10.540 1.00 40.53 646 LYS A CA 1
ATOM 2121 C C . LYS A 1 318 ? -23.923 -20.422 11.299 1.00 40.88 646 LYS A C 1
ATOM 2122 O O . LYS A 1 318 ? -24.265 -20.675 12.453 1.00 41.08 646 LYS A O 1
ATOM 2124 N N . GLU A 1 319 ? -23.001 -21.129 10.650 1.00 41.20 647 GLU A N 1
ATOM 2125 C CA . GLU A 1 319 ? -22.357 -22.320 11.223 1.00 41.46 647 GLU A CA 1
ATOM 2126 C C . GLU A 1 319 ? -21.670 -22.135 12.574 1.00 40.93 647 GLU A C 1
ATOM 2127 O O . GLU A 1 319 ? -21.676 -23.054 13.387 1.00 41.82 647 GLU A O 1
ATOM 2133 N N . PHE A 1 320 ? -21.053 -20.977 12.805 1.00 40.51 648 PHE A N 1
ATOM 2134 C CA . PHE A 1 320 ? -20.213 -20.774 13.993 1.00 39.66 648 PHE A CA 1
ATOM 2135 C C . PHE A 1 320 ? -20.796 -19.780 15.012 1.00 39.97 648 PHE A C 1
ATOM 2136 O O . PHE A 1 320 ? -21.998 -19.782 15.283 1.00 40.37 648 PHE A O 1
ATOM 2144 N N . ASN B 2 5 ? 2.575 -21.360 16.834 1.00 45.23 5 ASN B N 1
ATOM 2145 C CA . ASN B 2 5 ? 3.092 -21.392 15.429 1.00 44.66 5 ASN B CA 1
ATOM 2146 C C . ASN B 2 5 ? 2.958 -20.050 14.688 1.00 44.39 5 ASN B C 1
ATOM 2147 O O . ASN B 2 5 ? 3.976 -19.405 14.384 1.00 45.04 5 ASN B O 1
ATOM 2149 N N . ARG B 2 6 ? 1.716 -19.631 14.414 1.00 42.92 6 ARG B N 1
ATOM 2150 C CA . ARG B 2 6 ? 1.436 -18.444 13.596 1.00 41.08 6 ARG B CA 1
ATOM 2151 C C . ARG B 2 6 ? 1.840 -17.106 14.233 1.00 40.05 6 ARG B C 1
ATOM 2152 O O . ARG B 2 6 ? 1.709 -16.902 15.460 1.00 39.88 6 ARG B O 1
ATOM 2154 N N . ALA B 2 7 ? 2.312 -16.191 13.386 1.00 37.70 7 ALA B N 1
ATOM 2155 C CA . ALA B 2 7 ? 2.766 -14.874 13.827 1.00 36.25 7 ALA B CA 1
ATOM 2156 C C . ALA B 2 7 ? 1.614 -13.919 14.150 1.00 34.82 7 ALA B C 1
ATOM 2157 O O . ALA B 2 7 ? 0.590 -13.893 13.457 1.00 34.54 7 ALA B O 1
ATOM 2159 N N . SER B 2 8 ? 1.800 -13.138 15.209 1.00 33.12 8 SER B N 1
ATOM 2160 C CA . SER B 2 8 ? 0.835 -12.128 15.623 1.00 32.13 8 SER B CA 1
ATOM 2161 C C . SER B 2 8 ? 1.351 -10.722 15.278 1.00 31.77 8 SER B C 1
ATOM 2162 O O . SER B 2 8 ? 2.563 -10.488 15.217 1.00 31.13 8 SER B O 1
ATOM 2165 N N . LYS B 2 9 ? 0.424 -9.791 15.078 1.00 31.18 9 LYS B N 1
ATOM 2166 C CA . LYS B 2 9 ? 0.766 -8.477 14.521 1.00 31.02 9 LYS B CA 1
ATOM 2167 C C . LYS B 2 9 ? 0.637 -7.358 15.534 1.00 30.00 9 LYS B C 1
ATOM 2168 O O . LYS B 2 9 ? -0.378 -7.247 16.203 1.00 30.36 9 LYS B O 1
ATOM 2174 N N . LEU B 2 10 ? 1.659 -6.516 15.620 1.00 29.83 10 LEU B N 1
ATOM 2175 C CA . LEU B 2 10 ? 1.595 -5.317 16.453 1.00 29.40 10 LEU B CA 1
ATOM 2176 C C . LEU B 2 10 ? 0.661 -4.296 15.795 1.00 29.72 10 LEU B C 1
ATOM 2177 O O . LEU B 2 10 ? -0.054 -3.528 16.443 1.00 28.89 10 LEU B O 1
#